Protein AF-A0A6M1ZE29-F1 (afdb_monomer_lite)

Radius of gyration: 24.63 Å; chains: 1; bounding box: 48×51×68 Å

pLDDT: mean 86.26, std 12.54, range [47.03, 98.38]

Structure (mmCIF, N/CA/C/O backbone):
data_AF-A0A6M1ZE29-F1
#
_entry.id   AF-A0A6M1ZE29-F1
#
loop_
_atom_site.group_PDB
_atom_site.id
_atom_site.type_symbol
_atom_site.label_atom_id
_atom_site.label_alt_id
_atom_site.label_comp_id
_atom_site.label_asym_id
_atom_site.label_entity_id
_atom_site.label_seq_id
_atom_site.pdbx_PDB_ins_code
_atom_site.Cartn_x
_atom_site.Cartn_y
_atom_site.Cartn_z
_atom_site.occupancy
_atom_site.B_iso_or_equiv
_atom_site.auth_seq_id
_atom_site.auth_comp_id
_atom_site.auth_asym_id
_atom_site.auth_atom_id
_atom_site.pdbx_PDB_model_num
ATOM 1 N N . MET A 1 1 ? 12.695 7.830 4.101 1.00 52.34 1 MET A N 1
ATOM 2 C CA . MET A 1 1 ? 12.737 6.994 2.876 1.00 52.34 1 MET A CA 1
ATOM 3 C C . MET A 1 1 ? 13.350 7.825 1.750 1.00 52.34 1 MET A C 1
ATOM 5 O O . MET A 1 1 ? 12.956 8.973 1.595 1.00 52.34 1 MET A O 1
ATOM 9 N N . LYS A 1 2 ? 14.365 7.332 1.028 1.00 63.59 2 LYS A N 1
ATOM 10 C CA . LYS A 1 2 ? 14.997 8.089 -0.071 1.00 63.59 2 LYS A CA 1
ATOM 11 C C . LYS A 1 2 ? 14.047 8.090 -1.270 1.00 63.59 2 LYS A C 1
ATOM 13 O O . LYS A 1 2 ? 13.621 7.017 -1.682 1.00 63.59 2 LYS A O 1
ATOM 18 N N . MET A 1 3 ? 13.709 9.264 -1.804 1.00 72.25 3 MET A N 1
ATOM 19 C CA . MET A 1 3 ? 12.834 9.339 -2.976 1.00 72.25 3 MET A CA 1
ATOM 20 C C . MET A 1 3 ? 13.472 8.611 -4.176 1.00 72.25 3 MET A C 1
ATOM 22 O O . MET A 1 3 ? 14.661 8.839 -4.440 1.00 72.25 3 MET A O 1
ATOM 26 N N . PRO A 1 4 ? 12.706 7.768 -4.897 1.00 76.00 4 PRO A N 1
ATOM 27 C CA . PRO A 1 4 ? 13.119 7.176 -6.169 1.00 76.00 4 PRO A CA 1
ATOM 28 C C . PRO A 1 4 ? 13.659 8.237 -7.128 1.00 76.00 4 PRO A C 1
ATOM 30 O O . PRO A 1 4 ? 13.095 9.335 -7.225 1.00 76.00 4 PRO A O 1
ATOM 33 N N . ARG A 1 5 ? 14.743 7.946 -7.857 1.00 82.31 5 ARG A N 1
ATOM 34 C CA . ARG A 1 5 ? 15.212 8.883 -8.889 1.00 82.31 5 ARG A CA 1
ATOM 35 C C . ARG A 1 5 ? 14.232 8.870 -10.053 1.00 82.31 5 ARG A C 1
ATOM 37 O O . ARG A 1 5 ? 13.753 7.817 -10.466 1.00 82.31 5 ARG A O 1
ATOM 44 N N . LYS A 1 6 ? 13.977 10.046 -10.629 1.00 83.31 6 LYS A N 1
ATOM 45 C CA . LYS A 1 6 ? 13.135 10.143 -11.823 1.00 83.31 6 LYS A CA 1
ATOM 46 C C . LYS A 1 6 ? 13.817 9.421 -13.002 1.00 83.31 6 LYS A C 1
ATOM 48 O O . LYS A 1 6 ? 15.015 9.642 -13.221 1.00 83.31 6 LYS A O 1
ATOM 53 N N . PRO A 1 7 ? 13.104 8.537 -13.721 1.00 85.19 7 PRO A N 1
ATOM 54 C CA . PRO A 1 7 ? 13.601 7.961 -14.964 1.00 85.19 7 PRO A CA 1
ATOM 55 C C . PRO A 1 7 ? 13.707 9.017 -16.072 1.00 85.19 7 PRO A C 1
ATOM 57 O O . PRO A 1 7 ? 13.033 10.048 -15.988 1.00 85.19 7 PRO A O 1
ATOM 60 N N . PRO A 1 8 ? 14.509 8.756 -17.122 1.00 83.50 8 PRO A N 1
ATOM 61 C CA . PRO A 1 8 ? 14.450 9.513 -18.366 1.00 83.50 8 PRO A CA 1
ATOM 62 C C . PRO A 1 8 ? 13.010 9.570 -18.883 1.00 83.50 8 PRO A C 1
ATOM 64 O O . PRO A 1 8 ? 12.283 8.570 -18.816 1.00 83.50 8 PRO A O 1
ATOM 67 N N . ASN A 1 9 ? 12.598 10.737 -19.382 1.00 78.06 9 ASN A N 1
ATOM 68 C CA . ASN A 1 9 ? 11.282 10.893 -19.984 1.00 78.06 9 ASN A CA 1
ATOM 69 C C . ASN A 1 9 ? 11.306 10.284 -21.385 1.00 78.06 9 ASN A C 1
ATOM 71 O O . ASN A 1 9 ? 11.675 10.934 -22.363 1.00 78.06 9 ASN A O 1
ATOM 75 N N . ILE A 1 10 ? 10.912 9.015 -21.451 1.00 71.81 10 ILE A N 1
ATOM 76 C CA . ILE A 1 10 ? 10.864 8.290 -22.712 1.00 71.81 10 ILE A CA 1
ATOM 77 C C . ILE A 1 10 ? 9.854 8.946 -23.645 1.00 71.81 10 ILE A C 1
ATOM 79 O O . ILE A 1 10 ? 10.189 9.086 -24.807 1.00 71.81 10 ILE A O 1
ATOM 83 N N . ASP A 1 11 ? 8.707 9.435 -23.163 1.00 66.00 11 ASP A N 1
ATOM 84 C CA . ASP A 1 11 ? 7.632 9.994 -24.000 1.00 66.00 11 ASP A CA 1
ATOM 85 C C . ASP A 1 11 ? 8.064 11.227 -24.801 1.00 66.00 11 ASP A C 1
ATOM 87 O O . ASP A 1 11 ? 7.708 11.367 -25.969 1.00 66.00 11 ASP A O 1
ATOM 91 N N . SER A 1 12 ? 8.916 12.076 -24.224 1.00 62.25 12 SER A N 1
ATOM 92 C CA . SER A 1 12 ? 9.494 13.225 -24.935 1.00 62.25 12 SER A CA 1
ATOM 93 C C . SER A 1 12 ? 10.702 12.883 -25.816 1.00 62.25 12 SER A C 1
ATOM 95 O O . SER A 1 12 ? 11.087 13.687 -26.662 1.00 62.25 12 SER A O 1
ATOM 97 N N . GLU A 1 13 ? 11.332 11.722 -25.614 1.00 62.34 13 GLU A N 1
ATOM 98 C CA . GLU A 1 13 ? 12.595 11.342 -26.269 1.00 62.34 13 GLU A CA 1
ATOM 99 C C . GLU A 1 13 ? 12.486 10.099 -27.159 1.00 62.34 13 GLU A C 1
ATOM 101 O O . GLU A 1 13 ? 13.481 9.675 -27.742 1.00 62.34 13 GLU A O 1
ATOM 106 N N . GLN A 1 14 ? 11.273 9.569 -27.324 1.00 60.81 14 GLN A N 1
ATOM 107 C CA . GLN A 1 14 ? 10.914 8.416 -28.151 1.00 60.81 14 GLN A CA 1
ATOM 108 C C . GLN A 1 14 ? 11.635 8.439 -29.508 1.00 60.81 14 GLN A C 1
ATOM 110 O O . GLN A 1 14 ? 12.367 7.512 -29.845 1.00 60.81 14 GLN A O 1
ATOM 115 N N . TYR A 1 15 ? 11.541 9.556 -30.231 1.00 56.50 15 TYR A N 1
ATOM 116 C CA . TYR A 1 15 ? 12.143 9.734 -31.555 1.00 56.50 15 TYR A CA 1
ATOM 117 C C . TYR A 1 15 ? 13.668 9.541 -31.603 1.00 56.50 15 TYR A C 1
ATOM 119 O O . TYR A 1 15 ? 14.182 9.124 -32.637 1.00 56.50 15 TYR A O 1
ATOM 127 N N . LYS A 1 16 ? 14.403 9.788 -30.507 1.00 62.72 16 LYS A N 1
ATOM 128 C CA . LYS A 1 16 ? 15.869 9.610 -30.467 1.00 62.72 16 LYS A CA 1
ATOM 129 C C . LYS A 1 16 ? 16.277 8.137 -30.532 1.00 62.72 16 LYS A C 1
ATOM 131 O O . LYS A 1 16 ? 17.367 7.831 -31.002 1.00 62.72 16 LYS A O 1
ATOM 136 N N . PHE A 1 17 ? 15.402 7.235 -30.090 1.00 62.38 17 PHE A N 1
ATOM 137 C CA . PHE A 1 17 ? 15.649 5.793 -30.060 1.00 62.38 17 PHE A CA 1
ATOM 138 C C . PHE A 1 17 ? 15.217 5.078 -31.352 1.00 62.38 17 PHE A C 1
ATOM 140 O O . PHE A 1 17 ? 15.529 3.902 -31.531 1.00 62.38 17 PHE A O 1
ATOM 147 N N . PHE A 1 18 ? 14.496 5.769 -32.245 1.00 63.97 18 PHE A N 1
ATOM 148 C CA . PHE A 1 18 ? 13.796 5.174 -33.393 1.00 63.97 18 PHE A CA 1
ATOM 149 C C . PHE A 1 18 ? 14.402 5.508 -34.762 1.00 63.97 18 PHE A C 1
ATOM 151 O O . PHE A 1 18 ? 13.827 5.149 -35.786 1.00 63.97 18 PHE A O 1
ATOM 158 N N . SER A 1 19 ? 15.565 6.160 -34.797 1.00 69.69 19 SER A N 1
ATOM 159 C CA . SER A 1 19 ? 16.214 6.578 -36.049 1.00 69.69 19 SER A CA 1
ATOM 160 C C . SER A 1 19 ? 16.940 5.449 -36.800 1.00 69.69 19 SER A C 1
ATOM 162 O O . SER A 1 19 ? 17.222 5.605 -37.984 1.00 69.69 19 SER A O 1
ATOM 164 N N . ASP A 1 20 ? 17.244 4.325 -36.140 1.00 84.00 20 ASP A N 1
ATOM 165 C CA . ASP A 1 20 ? 17.931 3.161 -36.724 1.00 84.00 20 ASP A CA 1
ATOM 166 C C . ASP A 1 20 ? 17.081 1.882 -36.530 1.00 84.00 20 ASP A C 1
ATOM 168 O O . ASP A 1 20 ? 16.841 1.478 -35.384 1.00 84.00 20 ASP A O 1
ATOM 172 N N . PRO A 1 21 ? 16.620 1.228 -37.618 1.00 86.06 21 PRO A N 1
ATOM 173 C CA . PRO A 1 21 ? 15.800 0.018 -37.547 1.00 86.06 21 PRO A CA 1
ATOM 174 C C . PRO A 1 21 ? 16.448 -1.161 -36.808 1.00 86.06 21 PRO A C 1
ATOM 176 O O . PRO A 1 21 ? 15.760 -1.858 -36.056 1.00 86.06 21 PRO A O 1
ATOM 179 N N . GLU A 1 22 ? 17.753 -1.388 -36.985 1.00 88.94 22 GLU A N 1
ATOM 180 C CA . GLU A 1 22 ? 18.453 -2.502 -36.327 1.00 88.94 22 GLU A CA 1
ATOM 181 C C . GLU A 1 22 ? 18.601 -2.228 -34.831 1.00 88.94 22 GLU A C 1
ATOM 183 O O . GLU A 1 22 ? 18.361 -3.100 -33.989 1.00 88.94 22 GLU A O 1
ATOM 188 N N . LYS A 1 23 ? 18.896 -0.974 -34.482 1.00 88.12 23 LYS A N 1
ATOM 189 C CA . LYS A 1 23 ? 18.945 -0.532 -33.089 1.00 88.12 23 LYS A CA 1
ATOM 190 C C . LYS A 1 23 ? 17.590 -0.667 -32.401 1.00 88.12 23 LYS A C 1
ATOM 192 O O . LYS A 1 23 ? 17.518 -1.185 -31.287 1.00 88.12 23 LYS A O 1
ATOM 197 N N . PHE A 1 24 ? 16.513 -0.250 -33.065 1.00 88.38 24 PHE A N 1
ATOM 198 C CA . PHE A 1 24 ? 15.157 -0.378 -32.537 1.00 88.38 24 PHE A CA 1
ATOM 199 C C . PHE A 1 24 ? 14.782 -1.839 -32.281 1.00 88.38 24 PHE A C 1
ATOM 201 O O . PHE A 1 24 ? 14.227 -2.169 -31.229 1.00 88.38 24 PHE A O 1
ATOM 208 N N . LYS A 1 25 ? 15.119 -2.728 -33.221 1.00 91.12 25 LYS A N 1
ATOM 209 C CA . LYS A 1 25 ? 14.901 -4.166 -33.067 1.00 91.12 25 LYS A CA 1
ATOM 210 C C . LYS A 1 25 ? 15.623 -4.704 -31.830 1.00 91.12 25 LYS A C 1
ATOM 212 O O . LYS A 1 25 ? 14.978 -5.364 -31.017 1.00 91.12 25 LYS A O 1
ATOM 217 N N . LEU A 1 26 ? 16.897 -4.350 -31.640 1.00 92.62 26 LEU A N 1
ATOM 218 C CA . LEU A 1 26 ? 17.678 -4.755 -30.466 1.00 92.62 26 LEU A CA 1
ATOM 219 C C . LEU A 1 26 ? 17.068 -4.235 -29.153 1.00 92.62 26 LEU A C 1
ATOM 221 O O . LEU A 1 26 ? 16.900 -5.003 -28.207 1.00 92.62 26 LEU A O 1
ATOM 225 N N . VAL A 1 27 ? 16.687 -2.953 -29.101 1.00 91.94 27 VAL A N 1
ATOM 226 C CA . VAL A 1 27 ? 16.020 -2.344 -27.934 1.00 91.94 27 VAL A CA 1
ATOM 227 C C . VAL A 1 27 ? 14.739 -3.100 -27.578 1.00 91.94 27 VAL A C 1
ATOM 229 O O . VAL A 1 27 ? 14.508 -3.429 -26.412 1.00 91.94 27 VAL A O 1
ATOM 232 N N . ARG A 1 28 ? 13.908 -3.404 -28.581 1.00 91.12 28 ARG A N 1
ATOM 233 C CA . ARG A 1 28 ? 12.647 -4.128 -28.385 1.00 91.12 28 ARG A CA 1
ATOM 234 C C . ARG A 1 28 ? 12.887 -5.551 -27.884 1.00 91.12 28 ARG A C 1
ATOM 236 O O . ARG A 1 28 ? 12.223 -5.977 -26.943 1.00 91.12 28 ARG A O 1
ATOM 243 N N . GLU A 1 29 ? 13.805 -6.284 -28.508 1.00 94.12 29 GLU A N 1
ATOM 244 C CA . GLU A 1 29 ? 14.107 -7.680 -28.171 1.00 94.12 29 GLU A CA 1
ATOM 245 C C . GLU A 1 29 ? 14.670 -7.818 -26.754 1.00 94.12 29 GLU A C 1
ATOM 247 O O . GLU A 1 29 ? 14.173 -8.635 -25.974 1.00 94.12 29 GLU A O 1
ATOM 252 N N . GLU A 1 30 ? 15.632 -6.974 -26.378 1.00 94.88 30 GLU A N 1
ATOM 253 C CA . GLU A 1 30 ? 16.187 -6.983 -25.023 1.00 94.88 30 GLU A CA 1
ATOM 254 C C . GLU A 1 30 ? 15.161 -6.517 -23.980 1.00 94.88 30 GLU A C 1
ATOM 256 O O . GLU A 1 30 ? 15.116 -7.072 -22.881 1.00 94.88 30 GLU A O 1
ATOM 261 N N . GLY A 1 31 ? 14.270 -5.577 -24.317 1.00 92.38 31 GLY A N 1
ATOM 262 C CA . GLY A 1 31 ? 13.135 -5.203 -23.465 1.00 92.38 31 GLY A CA 1
ATOM 263 C C . GLY A 1 31 ? 12.194 -6.379 -23.174 1.00 92.38 31 GLY A C 1
ATOM 264 O O . GLY A 1 31 ? 11.895 -6.652 -22.011 1.00 92.38 31 GLY A O 1
ATOM 265 N N . ILE A 1 32 ? 11.782 -7.122 -24.213 1.00 91.50 32 ILE A N 1
ATOM 266 C CA . ILE A 1 32 ? 10.934 -8.327 -24.083 1.00 91.50 32 ILE A CA 1
ATOM 267 C C . ILE A 1 32 ? 11.619 -9.368 -23.208 1.00 91.50 32 ILE A C 1
ATOM 269 O O . ILE A 1 32 ? 11.021 -9.894 -22.269 1.00 91.50 32 ILE A O 1
ATOM 273 N N . LYS A 1 33 ? 12.879 -9.675 -23.519 1.00 93.00 33 LYS A N 1
ATOM 274 C CA . LYS A 1 33 ? 13.672 -10.656 -22.779 1.00 93.00 33 LYS A CA 1
ATOM 275 C C . LYS A 1 33 ? 13.766 -10.287 -21.301 1.00 93.00 33 LYS A C 1
ATOM 277 O O . LYS A 1 33 ? 13.545 -11.139 -20.450 1.00 93.00 33 LYS A O 1
ATOM 282 N N . THR A 1 34 ? 14.015 -9.014 -21.006 1.00 92.00 34 THR A N 1
ATOM 283 C CA . THR A 1 34 ? 14.155 -8.511 -19.636 1.00 92.00 34 THR A CA 1
ATOM 284 C C . THR A 1 34 ? 12.877 -8.677 -18.815 1.00 92.00 34 THR A C 1
ATOM 286 O O . THR A 1 34 ? 12.964 -9.084 -17.657 1.00 92.00 34 THR A O 1
ATOM 289 N N . GLU A 1 35 ? 11.703 -8.384 -19.383 1.00 88.81 35 GLU A N 1
ATOM 290 C CA . GLU A 1 35 ? 10.422 -8.565 -18.678 1.00 88.81 35 GLU A CA 1
ATOM 291 C C . GLU A 1 35 ? 10.061 -10.055 -18.518 1.00 88.81 35 GLU A C 1
ATOM 293 O O . GLU A 1 35 ? 9.533 -10.446 -17.477 1.00 88.81 35 GLU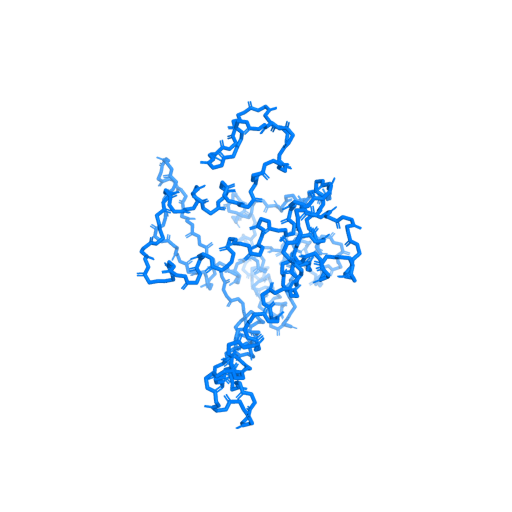 A O 1
ATOM 298 N N . ARG A 1 36 ? 10.429 -10.913 -19.484 1.00 87.56 36 ARG A N 1
ATOM 299 C CA . ARG A 1 36 ? 10.217 -12.376 -19.420 1.00 87.56 36 ARG A CA 1
ATOM 300 C C . ARG A 1 36 ? 11.037 -13.092 -18.353 1.00 87.56 36 ARG A C 1
ATOM 302 O O . ARG A 1 36 ? 10.700 -14.208 -17.979 1.00 87.56 36 ARG A O 1
ATOM 309 N N . GLU A 1 37 ? 12.095 -12.474 -17.839 1.00 89.06 37 GLU A N 1
ATOM 310 C CA . GLU A 1 37 ? 12.850 -13.027 -16.709 1.00 89.06 37 GLU A CA 1
ATOM 311 C C . GLU A 1 37 ? 12.054 -13.019 -15.391 1.00 89.06 37 GLU A C 1
ATOM 313 O O . GLU A 1 37 ? 12.551 -13.509 -14.375 1.00 89.06 37 GLU A O 1
ATOM 318 N N . GLY A 1 38 ? 10.845 -12.444 -15.375 1.00 80.56 38 GLY A N 1
ATOM 319 C CA . GLY A 1 38 ? 9.936 -12.496 -14.229 1.00 80.56 38 GLY A CA 1
ATOM 320 C C . GLY A 1 38 ? 10.383 -11.635 -13.049 1.00 80.56 38 GLY A C 1
ATOM 321 O O . GLY A 1 38 ? 9.890 -11.807 -11.940 1.00 80.56 38 GLY A O 1
ATOM 322 N N . LYS A 1 39 ? 11.324 -10.705 -13.255 1.00 85.25 39 LYS A N 1
ATOM 323 C CA . LYS A 1 39 ? 11.801 -9.769 -12.228 1.00 85.25 39 LYS A CA 1
ATOM 324 C C . LYS A 1 39 ? 11.366 -8.353 -12.572 1.00 85.25 39 LYS A C 1
ATOM 326 O O . LYS A 1 39 ? 11.818 -7.795 -13.571 1.00 85.25 39 LYS A O 1
ATOM 331 N N . TYR A 1 40 ? 10.564 -7.730 -11.709 1.00 87.69 40 TYR A N 1
ATOM 332 C CA . TYR A 1 40 ? 10.183 -6.331 -11.893 1.00 87.69 40 TYR A CA 1
ATOM 333 C C . TYR A 1 40 ? 11.373 -5.393 -11.648 1.00 87.69 40 TYR A C 1
ATOM 335 O O . TYR A 1 40 ? 11.749 -5.092 -10.513 1.00 87.69 40 TYR A O 1
ATOM 343 N N . ARG A 1 41 ? 11.983 -4.910 -12.733 1.00 90.00 41 ARG A N 1
ATOM 344 C CA . ARG A 1 41 ? 13.109 -3.969 -12.678 1.00 90.00 41 ARG A CA 1
ATOM 345 C C . ARG A 1 41 ? 12.609 -2.529 -12.763 1.00 90.00 41 ARG A C 1
ATOM 347 O O . ARG A 1 41 ? 12.260 -2.046 -13.842 1.00 90.00 41 ARG A O 1
ATOM 354 N N . HIS A 1 42 ? 12.552 -1.839 -11.626 1.00 90.81 42 HIS A N 1
ATOM 355 C CA . HIS A 1 42 ? 12.335 -0.388 -11.589 1.00 90.81 42 HIS A CA 1
ATOM 356 C C . HIS A 1 42 ? 13.583 0.366 -12.087 1.00 90.81 42 HIS A C 1
ATOM 358 O O . HIS A 1 42 ? 14.689 -0.175 -12.043 1.00 90.81 42 HIS A O 1
ATOM 364 N N . TRP A 1 43 ? 13.435 1.626 -12.512 1.00 92.38 43 TRP A N 1
ATOM 365 C CA . TRP A 1 43 ? 14.555 2.460 -12.970 1.00 92.38 43 TRP A CA 1
ATOM 366 C C . TRP A 1 43 ? 15.692 2.552 -11.950 1.00 92.38 43 TRP A C 1
ATOM 368 O O . TRP A 1 43 ? 16.856 2.477 -12.331 1.00 92.38 43 TRP A O 1
ATOM 378 N N . ASP A 1 44 ? 15.366 2.645 -10.657 1.00 90.44 44 ASP A N 1
ATOM 379 C CA . ASP A 1 44 ? 16.370 2.680 -9.586 1.00 90.44 44 ASP A CA 1
ATOM 380 C C . ASP A 1 44 ? 17.246 1.426 -9.538 1.00 90.44 44 ASP A C 1
ATOM 382 O O . ASP A 1 44 ? 18.368 1.498 -9.055 1.00 90.44 44 ASP A O 1
ATOM 386 N N . ILE A 1 45 ? 16.765 0.295 -10.056 1.00 91.56 45 ILE A N 1
ATOM 387 C CA . ILE A 1 45 ? 17.557 -0.929 -10.195 1.00 91.56 45 ILE A CA 1
ATOM 388 C C . ILE A 1 45 ? 18.343 -0.870 -11.503 1.00 91.56 45 ILE A C 1
ATOM 390 O O . ILE A 1 45 ? 19.564 -1.001 -11.495 1.00 91.56 45 ILE A O 1
ATOM 394 N N . VAL A 1 46 ? 17.649 -0.634 -12.622 1.00 92.94 46 VAL A N 1
ATOM 395 C CA . VAL A 1 46 ? 18.230 -0.675 -13.975 1.00 92.94 46 VAL A CA 1
ATOM 396 C C . VAL A 1 46 ? 19.436 0.252 -14.089 1.00 92.94 46 VAL A C 1
ATOM 398 O O . VAL A 1 46 ? 20.482 -0.185 -14.547 1.00 92.94 46 VAL A O 1
ATOM 401 N N . ARG A 1 47 ? 19.351 1.482 -13.566 1.00 92.56 47 ARG A N 1
ATOM 402 C CA . ARG A 1 47 ? 20.427 2.491 -13.613 1.00 92.56 47 ARG A CA 1
ATOM 403 C C . ARG A 1 47 ? 21.771 2.065 -12.998 1.00 92.56 47 ARG A C 1
ATOM 405 O O . ARG A 1 47 ? 22.753 2.787 -13.152 1.00 92.56 47 ARG A O 1
ATOM 412 N N . HIS A 1 48 ? 21.795 0.973 -12.236 1.00 92.88 48 HIS A N 1
ATOM 413 C CA . HIS A 1 48 ? 22.984 0.431 -11.574 1.00 92.88 48 HIS A CA 1
ATOM 414 C C . HIS A 1 48 ? 23.463 -0.896 -12.179 1.00 92.88 48 HIS A C 1
ATOM 416 O O . HIS A 1 48 ? 24.454 -1.452 -11.712 1.00 92.88 48 HIS A O 1
ATOM 422 N N . LEU A 1 49 ? 22.777 -1.410 -13.198 1.00 93.56 49 LEU A N 1
ATOM 423 C CA . LEU A 1 49 ? 23.137 -2.642 -13.891 1.00 93.56 49 LEU A CA 1
ATOM 424 C C . LEU A 1 49 ? 23.968 -2.348 -15.143 1.00 93.56 49 LEU A C 1
ATOM 426 O O . LEU A 1 49 ? 23.974 -1.237 -15.667 1.00 93.56 49 LEU A O 1
ATOM 430 N N . SER A 1 50 ? 24.659 -3.366 -15.649 1.00 95.06 50 SER A N 1
ATOM 431 C CA . SER A 1 50 ? 25.284 -3.294 -16.969 1.00 95.06 50 SER A CA 1
ATOM 432 C C . SER A 1 50 ? 24.221 -3.531 -18.048 1.00 95.06 50 SER A C 1
ATOM 434 O O . SER A 1 50 ? 23.534 -4.554 -17.980 1.00 95.06 50 SER A O 1
ATOM 436 N N . PRO A 1 51 ? 24.059 -2.623 -19.028 1.00 94.19 51 PRO A N 1
ATOM 437 C CA . PRO A 1 51 ? 23.114 -2.835 -20.115 1.00 94.19 51 PRO A CA 1
ATOM 438 C C . PRO A 1 51 ? 23.562 -3.993 -21.023 1.00 94.19 51 PRO A C 1
ATOM 440 O O . PRO A 1 51 ? 24.760 -4.296 -21.098 1.00 94.19 51 PRO A O 1
ATOM 443 N N . PRO A 1 52 ? 22.624 -4.629 -21.747 1.00 94.62 52 PRO A N 1
ATOM 444 C CA . PRO A 1 52 ? 22.950 -5.577 -22.804 1.00 94.62 52 PRO A CA 1
ATOM 445 C C . PRO A 1 52 ? 23.925 -4.984 -23.828 1.00 94.62 52 PRO A C 1
ATOM 447 O O . PRO A 1 52 ? 23.925 -3.780 -24.099 1.00 94.62 52 PRO A O 1
ATOM 450 N N . LYS A 1 53 ? 24.768 -5.840 -24.417 1.00 94.38 53 LYS A N 1
ATOM 451 C CA . LYS A 1 53 ? 25.786 -5.411 -25.383 1.00 94.38 53 LYS A CA 1
ATOM 452 C C . LYS A 1 53 ? 25.137 -4.640 -26.535 1.00 94.38 53 LYS A C 1
ATOM 454 O O . LYS A 1 53 ? 24.207 -5.128 -27.166 1.00 94.38 53 LYS A O 1
ATOM 459 N N . GLY A 1 54 ? 25.689 -3.467 -26.836 1.00 90.38 54 GLY A N 1
ATOM 460 C CA . GLY A 1 54 ? 25.201 -2.617 -27.918 1.00 90.38 54 GLY A CA 1
ATOM 461 C C . GLY A 1 54 ? 24.062 -1.681 -27.519 1.00 90.38 54 GLY A C 1
ATOM 462 O O . GLY A 1 54 ? 23.601 -0.949 -28.388 1.00 90.38 54 GLY A O 1
ATOM 463 N N . LEU A 1 55 ? 23.645 -1.651 -26.246 1.00 92.50 55 LEU A N 1
ATOM 464 C CA . LEU A 1 55 ? 22.673 -0.695 -25.710 1.00 92.50 55 LEU A CA 1
ATOM 465 C C . LEU A 1 55 ? 23.291 0.189 -24.618 1.00 92.50 55 LEU A C 1
ATOM 467 O O . LEU A 1 55 ? 24.134 -0.257 -23.838 1.00 92.50 55 LEU A O 1
ATOM 471 N N . THR A 1 56 ? 22.839 1.436 -24.534 1.00 92.06 56 THR A N 1
ATOM 472 C CA . THR A 1 56 ? 22.990 2.260 -23.332 1.00 92.06 56 THR A CA 1
ATOM 473 C C . THR A 1 56 ? 21.958 1.857 -22.280 1.00 92.06 56 THR A C 1
ATOM 475 O O . THR A 1 56 ? 21.014 1.104 -22.541 1.00 92.06 56 THR A O 1
ATOM 478 N N . ILE A 1 57 ? 22.123 2.364 -21.059 1.00 92.94 57 ILE A N 1
ATOM 479 C CA . ILE A 1 57 ? 21.178 2.089 -19.977 1.00 92.94 57 ILE A CA 1
ATOM 480 C C . ILE A 1 57 ? 19.804 2.724 -20.243 1.00 92.94 57 ILE A C 1
ATOM 482 O O . ILE A 1 57 ? 18.774 2.135 -19.916 1.00 92.94 57 ILE A O 1
ATOM 486 N N . GLU A 1 58 ? 19.778 3.894 -20.881 1.00 90.94 58 GLU A N 1
ATOM 487 C CA . GLU A 1 58 ? 18.560 4.598 -21.280 1.00 90.94 58 GLU A CA 1
ATOM 488 C C . GLU A 1 58 ? 17.830 3.863 -22.406 1.00 90.94 58 GLU A C 1
ATOM 490 O O . GLU A 1 58 ? 16.613 3.717 -22.345 1.00 90.94 58 GLU A O 1
ATOM 495 N N . GLU A 1 59 ? 18.563 3.348 -23.396 1.00 91.06 59 GLU A N 1
ATOM 496 C CA . GLU A 1 59 ? 18.005 2.546 -24.492 1.00 91.06 59 GLU A CA 1
ATOM 497 C C . GLU A 1 59 ? 17.406 1.236 -23.977 1.00 91.06 59 GLU A C 1
ATOM 499 O O . GLU A 1 59 ? 16.296 0.857 -24.354 1.00 91.06 59 GLU A O 1
ATOM 504 N N . TRP A 1 60 ? 18.099 0.561 -23.059 1.00 93.31 60 TRP A N 1
ATOM 505 C CA . TRP A 1 60 ? 17.563 -0.636 -22.418 1.00 93.31 60 TRP A CA 1
ATOM 506 C C . TRP A 1 60 ? 16.304 -0.326 -21.594 1.00 93.31 60 TRP A C 1
ATOM 508 O O . TRP A 1 60 ? 15.298 -1.034 -21.699 1.00 93.31 60 TRP A O 1
ATOM 518 N N . TRP A 1 61 ? 16.312 0.771 -20.829 1.00 93.62 61 TRP A N 1
ATOM 519 C CA . TRP A 1 61 ? 15.138 1.245 -20.094 1.00 93.62 61 TRP A CA 1
ATOM 520 C C . TRP A 1 61 ? 13.963 1.592 -21.017 1.00 93.62 61 TRP A C 1
ATOM 522 O O . TRP A 1 61 ? 12.822 1.248 -20.697 1.00 93.62 61 TRP A O 1
ATOM 532 N N . ALA A 1 62 ? 14.224 2.204 -22.175 1.00 91.12 62 ALA A N 1
ATOM 533 C CA . ALA A 1 62 ? 13.210 2.482 -23.189 1.00 91.12 62 ALA A CA 1
ATOM 534 C C . ALA A 1 62 ? 12.548 1.190 -23.689 1.00 91.12 62 ALA A C 1
ATOM 536 O O . ALA A 1 62 ? 11.319 1.117 -23.735 1.00 91.12 62 ALA A O 1
ATOM 537 N N . GLY A 1 63 ? 13.335 0.144 -23.962 1.00 91.62 63 GLY A N 1
ATOM 538 C CA . GLY A 1 63 ? 12.822 -1.179 -24.334 1.00 91.62 63 GLY A CA 1
ATOM 539 C C . GLY A 1 63 ? 11.912 -1.794 -23.265 1.00 91.62 63 GLY A C 1
ATOM 540 O O . GLY A 1 63 ? 10.806 -2.239 -23.575 1.00 91.62 63 GLY A O 1
ATOM 541 N N . ILE A 1 64 ? 12.331 -1.761 -21.993 1.00 91.81 64 ILE A N 1
ATOM 542 C CA . ILE A 1 64 ? 11.529 -2.242 -20.849 1.00 91.81 64 ILE A CA 1
ATOM 543 C C . ILE A 1 64 ? 10.202 -1.478 -20.756 1.00 91.81 64 ILE A C 1
ATOM 545 O O . ILE A 1 64 ? 9.124 -2.065 -20.645 1.00 91.81 64 ILE A O 1
ATOM 549 N N . LYS A 1 65 ? 10.262 -0.146 -20.795 1.00 89.56 65 LYS A N 1
ATOM 550 C CA . LYS A 1 65 ? 9.080 0.710 -20.659 1.00 89.56 65 LYS A CA 1
ATOM 551 C C . LYS A 1 65 ? 8.119 0.571 -21.828 1.00 89.56 65 LYS A C 1
ATOM 553 O O . LYS A 1 65 ? 6.918 0.571 -21.584 1.00 89.56 65 LYS A O 1
ATOM 558 N N . MET A 1 66 ? 8.622 0.387 -23.046 1.00 88.25 66 MET A N 1
ATOM 559 C CA . MET A 1 66 ? 7.795 0.097 -24.216 1.00 88.25 66 MET A CA 1
ATOM 560 C C . MET A 1 66 ? 6.970 -1.173 -24.012 1.00 88.25 66 MET A C 1
ATOM 562 O O . MET A 1 66 ? 5.761 -1.148 -24.218 1.00 88.25 66 MET A O 1
ATOM 566 N N . GLN A 1 67 ? 7.590 -2.258 -23.538 1.00 88.25 67 GLN A N 1
ATOM 567 C CA . GLN A 1 67 ? 6.859 -3.496 -23.245 1.00 88.25 67 GLN A CA 1
ATOM 568 C C . GLN A 1 67 ? 5.776 -3.292 -22.185 1.00 88.25 67 GLN A C 1
ATOM 570 O O . GLN A 1 67 ? 4.658 -3.779 -22.334 1.00 88.25 67 GLN A O 1
ATOM 575 N N . ARG A 1 68 ? 6.068 -2.508 -21.143 1.00 88.06 68 ARG A N 1
ATOM 576 C CA . ARG A 1 68 ? 5.081 -2.198 -20.098 1.00 88.06 68 ARG A CA 1
ATOM 577 C C . ARG A 1 68 ? 3.932 -1.314 -20.582 1.00 88.06 68 ARG A C 1
ATOM 579 O O . ARG A 1 68 ? 2.831 -1.437 -20.058 1.00 88.06 68 ARG A O 1
ATOM 586 N N . LEU A 1 69 ? 4.188 -0.419 -21.536 1.00 85.94 69 LEU A N 1
ATOM 587 C CA . LEU A 1 69 ? 3.162 0.436 -22.135 1.00 85.94 69 LEU A CA 1
ATOM 588 C C . LEU A 1 69 ? 2.228 -0.360 -23.051 1.00 85.94 69 LEU A C 1
ATOM 590 O O . LEU A 1 69 ? 1.028 -0.131 -23.014 1.00 85.94 69 LEU A O 1
ATOM 594 N N . LEU A 1 70 ? 2.741 -1.334 -23.808 1.00 83.75 70 LEU A N 1
ATOM 595 C CA . LEU A 1 70 ? 1.909 -2.182 -24.675 1.00 83.75 70 LEU A CA 1
ATOM 596 C C . LEU A 1 70 ? 0.872 -3.014 -23.899 1.00 83.75 70 LEU A C 1
ATOM 598 O O . LEU A 1 70 ? -0.166 -3.358 -24.455 1.00 83.75 70 LEU A O 1
ATOM 602 N N . GLY A 1 71 ? 1.150 -3.342 -22.633 1.00 80.31 71 GLY A N 1
ATOM 603 C CA . GLY A 1 71 ? 0.255 -4.105 -21.754 1.00 80.31 71 GLY A CA 1
ATOM 604 C C . GLY A 1 71 ? -0.582 -3.257 -20.794 1.00 80.31 71 GLY A C 1
ATOM 605 O O . GLY A 1 71 ? -1.245 -3.814 -19.915 1.00 80.31 71 GLY A O 1
ATOM 606 N N . CYS A 1 72 ? -0.532 -1.925 -20.901 1.00 87.88 72 CYS A N 1
ATOM 607 C CA . CYS A 1 72 ? -1.225 -1.081 -19.942 1.00 87.88 72 CYS A CA 1
ATOM 608 C C . CYS A 1 72 ? -2.749 -1.143 -20.121 1.00 87.88 72 CYS A C 1
ATOM 610 O O . CYS A 1 72 ? -3.289 -1.323 -21.211 1.00 87.88 72 CYS A O 1
ATOM 612 N N . LYS A 1 73 ? -3.449 -1.006 -19.000 1.00 88.19 73 LYS A N 1
ATOM 613 C CA . LYS A 1 73 ? -4.896 -0.893 -18.913 1.00 88.19 73 LYS A CA 1
ATOM 614 C C . LYS A 1 73 ? -5.219 0.513 -18.451 1.00 88.19 73 LYS A C 1
ATOM 616 O O . LYS A 1 73 ? -4.699 0.973 -17.431 1.00 88.19 73 LYS A O 1
ATOM 621 N N . GLU A 1 74 ? -6.071 1.183 -19.210 1.00 86.38 74 GLU A N 1
ATOM 622 C CA . GLU A 1 74 ? -6.571 2.499 -18.845 1.00 86.38 74 GLU A CA 1
ATOM 623 C C . GLU A 1 74 ? -7.501 2.395 -17.638 1.00 86.38 74 GLU A C 1
ATOM 625 O O . GLU A 1 74 ? -8.308 1.471 -17.506 1.00 86.38 74 GLU A O 1
ATOM 630 N N . VAL A 1 75 ? -7.388 3.374 -16.751 1.00 87.44 75 VAL A N 1
ATOM 631 C CA . VAL A 1 75 ? -8.339 3.608 -15.673 1.00 87.44 75 VAL A CA 1
ATOM 632 C C . VAL A 1 75 ? -9.226 4.767 -16.123 1.00 87.44 75 VAL A C 1
ATOM 634 O O . VAL A 1 75 ? -8.689 5.772 -16.593 1.00 87.44 75 VAL A O 1
ATOM 637 N N . PRO A 1 76 ? -10.562 4.700 -15.966 1.00 83.94 76 PRO A N 1
ATOM 638 C CA . PRO A 1 76 ? -11.480 5.769 -16.370 1.00 83.94 76 PRO A CA 1
ATOM 639 C C . PRO A 1 76 ? -11.428 6.988 -15.424 1.00 83.94 76 PRO A C 1
ATOM 641 O O . PRO A 1 76 ? -12.451 7.565 -15.063 1.00 83.94 76 PRO A O 1
ATOM 644 N N . LEU A 1 77 ? -10.227 7.383 -15.004 1.00 82.94 77 LEU A N 1
ATOM 645 C CA . LEU A 1 77 ? -9.935 8.586 -14.242 1.00 82.94 77 LEU A CA 1
ATOM 646 C C . LEU A 1 77 ? -9.299 9.610 -15.178 1.00 82.94 77 LEU A C 1
ATOM 648 O O . LEU A 1 77 ? -8.539 9.265 -16.081 1.00 82.94 77 LEU A O 1
ATOM 652 N N . ARG A 1 78 ? -9.616 10.884 -14.962 1.00 78.56 78 ARG A N 1
ATOM 653 C CA . ARG A 1 78 ? -9.045 11.997 -15.722 1.00 78.56 78 ARG A CA 1
ATOM 654 C C . ARG A 1 78 ? -8.455 12.999 -14.757 1.00 78.56 78 ARG A C 1
ATOM 656 O O . ARG A 1 78 ? -9.065 13.289 -13.727 1.00 78.56 78 ARG A O 1
ATOM 663 N N . ASP A 1 79 ? -7.305 13.550 -15.116 1.00 78.94 79 ASP A N 1
ATOM 664 C CA . ASP A 1 79 ? -6.782 14.701 -14.396 1.00 78.94 79 ASP A CA 1
ATOM 665 C C . ASP A 1 79 ? -7.699 15.927 -14.595 1.00 78.94 79 ASP A C 1
ATOM 667 O O . ASP A 1 79 ? -8.474 15.999 -15.557 1.00 78.94 79 ASP A O 1
ATOM 671 N N . LYS A 1 80 ? -7.618 16.910 -13.691 1.00 75.81 80 LYS A N 1
ATOM 672 C CA . LYS A 1 80 ? -8.397 18.159 -13.730 1.00 75.81 80 LYS A CA 1
ATOM 673 C C . LYS A 1 80 ? -8.248 18.896 -15.065 1.00 75.81 80 LYS A C 1
ATOM 675 O O . LYS A 1 80 ? -9.215 19.496 -15.528 1.00 75.81 80 LYS A O 1
ATOM 680 N N . GLY A 1 81 ? -7.076 18.813 -15.701 1.00 72.62 81 GLY A N 1
ATOM 681 C CA . GLY A 1 81 ? -6.811 19.381 -17.028 1.00 72.62 81 GLY A CA 1
ATOM 682 C C . GLY A 1 81 ? -7.219 18.495 -18.212 1.00 72.62 81 GLY A C 1
ATOM 683 O O . GLY A 1 81 ? -7.062 18.914 -19.354 1.00 72.62 81 GLY A O 1
ATOM 684 N N . ARG A 1 82 ? -7.727 17.276 -17.968 1.00 61.03 82 ARG A N 1
ATOM 685 C CA . ARG A 1 82 ? -8.025 16.231 -18.972 1.00 61.03 82 ARG A CA 1
ATOM 686 C C . ARG A 1 82 ? -6.846 15.857 -19.891 1.00 61.03 82 ARG A C 1
ATOM 688 O O . ARG A 1 82 ? -7.091 15.285 -20.949 1.00 61.03 82 ARG A O 1
ATOM 695 N N . ALA A 1 83 ? -5.610 16.178 -19.507 1.00 63.69 83 ALA A N 1
ATOM 696 C CA . ALA A 1 83 ? -4.435 16.000 -20.358 1.00 63.69 83 ALA A CA 1
ATOM 697 C C . ALA A 1 83 ? -3.873 14.572 -20.302 1.00 63.69 83 ALA A C 1
ATOM 699 O O . ALA A 1 83 ? -3.564 14.002 -21.344 1.00 63.69 83 ALA A O 1
ATOM 700 N N . ASP A 1 84 ? -3.821 13.980 -19.106 1.00 66.50 84 ASP A N 1
ATOM 701 C CA . ASP A 1 84 ? -3.150 12.699 -18.893 1.00 66.50 84 ASP A CA 1
ATOM 702 C C . ASP A 1 84 ? -4.142 11.568 -18.599 1.00 66.50 84 ASP A C 1
ATOM 704 O O . ASP A 1 84 ? -5.097 11.717 -17.825 1.00 66.50 84 ASP A O 1
ATOM 708 N N . LEU A 1 85 ? -3.893 10.417 -19.226 1.00 70.44 85 LEU A N 1
ATOM 709 C CA . LEU A 1 85 ? -4.576 9.163 -18.936 1.00 70.44 85 LEU A CA 1
ATOM 710 C C . LEU A 1 85 ? -3.912 8.491 -17.734 1.00 70.44 85 LEU A C 1
ATOM 712 O O . LEU A 1 85 ? -2.689 8.365 -17.672 1.00 70.44 85 LEU A O 1
ATOM 716 N N . PHE A 1 86 ? -4.725 8.001 -16.800 1.00 83.75 86 PHE A N 1
ATOM 717 C CA . PHE A 1 86 ? -4.245 7.098 -15.762 1.00 83.75 86 PHE A CA 1
ATOM 718 C C . PHE A 1 86 ? -4.256 5.677 -16.303 1.00 83.75 86 PHE A C 1
ATOM 720 O O . PHE A 1 86 ? -5.260 5.210 -16.836 1.00 83.75 86 PHE A O 1
ATOM 727 N N . PHE A 1 87 ? -3.148 4.971 -16.141 1.00 86.25 87 PHE A N 1
ATOM 728 C CA . PHE A 1 87 ? -3.025 3.58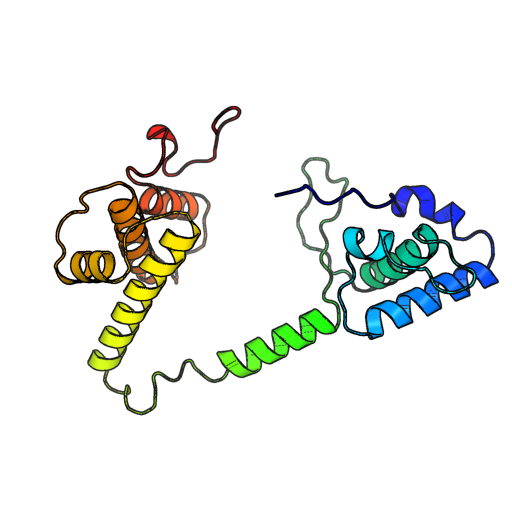4 -16.557 1.00 86.25 87 PHE A CA 1
ATOM 729 C C . PHE A 1 87 ? -2.249 2.787 -15.519 1.00 86.25 87 PHE A C 1
ATOM 731 O O . PHE A 1 87 ? -1.446 3.320 -14.752 1.00 86.25 87 PHE A O 1
ATOM 738 N N . TYR A 1 88 ? -2.473 1.484 -15.521 1.00 89.81 88 TYR A N 1
ATOM 739 C CA . TYR A 1 88 ? -1.675 0.520 -14.778 1.00 89.81 88 TYR A CA 1
ATOM 740 C C . TYR A 1 88 ? -1.250 -0.603 -15.717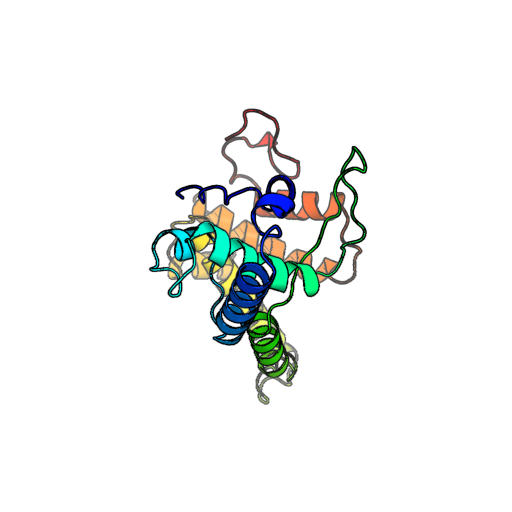 1.00 89.81 88 TYR A C 1
ATOM 742 O O . TYR A 1 88 ? -1.812 -0.765 -16.792 1.00 89.81 88 TYR A O 1
ATOM 750 N N . ASN A 1 89 ? -0.250 -1.385 -15.333 1.00 87.94 89 ASN A N 1
ATOM 751 C CA . ASN A 1 89 ? 0.138 -2.585 -16.067 1.00 87.94 89 ASN A CA 1
ATOM 752 C C . ASN A 1 89 ? 0.115 -3.780 -15.108 1.00 87.94 89 ASN A C 1
ATOM 754 O O . ASN A 1 89 ? 0.381 -3.616 -13.916 1.00 87.94 89 ASN A O 1
ATOM 758 N N . LEU A 1 90 ? -0.168 -4.970 -15.633 1.00 86.69 90 LEU A N 1
ATOM 759 C CA . LEU A 1 90 ? -0.062 -6.240 -14.919 1.00 86.69 90 LEU A CA 1
ATOM 760 C C . LEU A 1 90 ? 0.998 -7.107 -15.608 1.00 86.69 90 LEU A C 1
ATOM 762 O O . LEU A 1 90 ? 0.649 -7.937 -16.444 1.00 86.69 90 LEU A O 1
ATOM 766 N N . PRO A 1 91 ? 2.291 -6.920 -15.286 1.00 83.69 91 PRO A N 1
ATOM 767 C CA . PRO A 1 91 ? 3.334 -7.828 -15.751 1.00 83.69 91 PRO A CA 1
ATOM 768 C C . PRO A 1 91 ? 3.039 -9.275 -15.333 1.00 83.69 91 PRO A C 1
ATOM 770 O O . PRO A 1 91 ? 2.416 -9.497 -14.291 1.00 83.69 91 PRO A O 1
ATOM 773 N N . ASP A 1 92 ? 3.565 -10.251 -16.075 1.00 82.94 92 ASP A N 1
ATOM 774 C CA . ASP A 1 92 ? 3.340 -11.684 -15.822 1.00 82.94 92 ASP A CA 1
ATOM 775 C C . ASP A 1 92 ? 3.636 -12.091 -14.369 1.00 82.94 92 ASP A C 1
ATOM 777 O O . ASP A 1 92 ? 2.841 -12.789 -13.751 1.00 82.94 92 ASP A O 1
ATOM 781 N N . MET A 1 93 ? 4.711 -11.560 -13.773 1.00 84.81 93 MET A N 1
ATOM 782 C CA . MET A 1 93 ? 5.048 -11.753 -12.351 1.00 84.81 93 MET A CA 1
ATOM 783 C C . MET A 1 93 ? 3.928 -11.308 -11.394 1.00 84.81 93 MET A C 1
ATOM 785 O O . MET A 1 93 ? 3.724 -11.909 -10.339 1.00 84.81 93 MET A O 1
ATOM 789 N N . VAL A 1 94 ? 3.247 -10.200 -11.695 1.00 88.19 94 VAL A N 1
ATOM 790 C CA . VAL A 1 94 ? 2.144 -9.703 -10.860 1.00 88.19 94 VAL A CA 1
ATOM 791 C C . VAL A 1 94 ? 0.925 -10.596 -11.053 1.00 88.19 94 VAL A C 1
ATOM 793 O O . VAL A 1 94 ? 0.291 -10.956 -10.069 1.00 88.19 94 VAL A O 1
ATOM 796 N N . MET A 1 95 ? 0.633 -11.013 -12.288 1.00 88.75 95 MET A N 1
ATOM 797 C CA . MET A 1 95 ? -0.454 -11.960 -12.562 1.00 88.75 95 MET A CA 1
ATOM 798 C C . MET A 1 95 ? -0.225 -13.317 -11.888 1.00 88.75 95 MET A C 1
ATOM 800 O O . MET A 1 95 ? -1.159 -13.872 -11.321 1.00 88.75 95 MET A O 1
ATOM 804 N N . GLU A 1 96 ? 1.007 -13.827 -11.880 1.00 89.50 96 GLU A N 1
ATOM 805 C CA . GLU A 1 96 ? 1.371 -15.056 -11.169 1.00 89.50 96 GLU A CA 1
ATOM 806 C C . GLU A 1 96 ? 1.132 -14.925 -9.658 1.00 89.50 96 GLU A C 1
ATOM 808 O O . GLU A 1 96 ? 0.546 -15.813 -9.041 1.00 89.50 96 GLU A O 1
ATOM 813 N N . GLN A 1 97 ? 1.548 -13.808 -9.053 1.00 89.69 97 GLN A N 1
ATOM 814 C CA . GLN A 1 97 ? 1.316 -13.547 -7.629 1.00 89.69 97 GLN A CA 1
ATOM 815 C C . GLN A 1 97 ? -0.171 -13.407 -7.304 1.00 89.69 97 GLN A C 1
ATOM 817 O O . GLN A 1 97 ? -0.621 -13.977 -6.315 1.00 89.69 97 GLN A O 1
ATOM 822 N N . LEU A 1 98 ? -0.939 -12.709 -8.145 1.00 90.75 98 LEU A N 1
ATOM 823 C CA . LEU A 1 98 ? -2.394 -12.631 -8.006 1.00 90.75 98 LEU A CA 1
ATOM 824 C C . LEU A 1 98 ? -3.022 -14.022 -8.089 1.00 90.75 98 LEU A C 1
ATOM 826 O O . LEU A 1 98 ? -3.821 -14.370 -7.233 1.00 90.75 98 LEU A O 1
ATOM 830 N N . HIS A 1 99 ? -2.590 -14.854 -9.038 1.00 90.69 99 HIS A N 1
ATOM 831 C CA . HIS A 1 99 ? -3.085 -16.220 -9.155 1.00 90.69 99 HIS A CA 1
ATOM 832 C C . HIS A 1 99 ? -2.787 -17.064 -7.909 1.00 90.69 99 HIS A C 1
ATOM 834 O O . HIS A 1 99 ? -3.651 -17.815 -7.462 1.00 90.69 99 HIS A O 1
ATOM 840 N N . ARG A 1 100 ? -1.592 -16.931 -7.319 1.00 89.81 100 ARG A N 1
ATOM 841 C CA . ARG A 1 100 ? -1.258 -17.598 -6.048 1.00 89.81 100 ARG A CA 1
ATOM 842 C C . ARG A 1 100 ? -2.150 -17.117 -4.909 1.00 89.81 100 ARG A C 1
ATOM 844 O O . ARG A 1 100 ? -2.693 -17.946 -4.189 1.00 89.81 100 ARG A O 1
ATOM 851 N N . ILE A 1 101 ? -2.353 -15.804 -4.793 1.00 89.50 101 ILE A N 1
ATOM 852 C CA . ILE A 1 101 ? -3.275 -15.226 -3.808 1.00 89.50 101 ILE A CA 1
ATOM 853 C C . ILE A 1 101 ? -4.686 -15.782 -4.019 1.00 89.50 101 ILE A C 1
ATOM 855 O O . ILE A 1 101 ? -5.306 -16.213 -3.057 1.00 89.50 101 ILE A O 1
ATOM 859 N N . ASP A 1 102 ? -5.177 -15.850 -5.255 1.00 86.62 102 ASP A N 1
ATOM 860 C CA . ASP A 1 102 ? -6.503 -16.390 -5.563 1.00 86.62 102 ASP A CA 1
ATOM 861 C C . ASP A 1 102 ? -6.616 -17.884 -5.222 1.00 86.62 102 ASP A C 1
ATOM 863 O O . ASP A 1 102 ? -7.651 -18.326 -4.729 1.00 86.62 102 ASP A O 1
ATOM 867 N N . GLN A 1 103 ? -5.564 -18.678 -5.443 1.00 85.38 103 GLN A N 1
ATOM 868 C CA . GLN A 1 103 ? -5.545 -20.092 -5.051 1.00 85.38 103 GLN A CA 1
ATOM 869 C C . GLN A 1 103 ? -5.551 -20.270 -3.528 1.00 85.38 103 GLN A C 1
ATOM 871 O O . GLN A 1 103 ? -6.265 -21.132 -3.013 1.00 85.38 103 GLN A O 1
ATOM 876 N N . GLU A 1 104 ? -4.779 -19.456 -2.808 1.00 80.81 104 GLU A N 1
ATOM 877 C CA . GLU A 1 104 ? -4.629 -19.541 -1.351 1.00 80.81 104 GLU A CA 1
ATOM 878 C C . GLU A 1 104 ? -5.799 -18.899 -0.587 1.00 80.81 104 GLU A C 1
ATOM 880 O O . GLU A 1 104 ? -6.148 -19.362 0.497 1.00 80.81 104 GLU A O 1
ATOM 885 N N . ALA A 1 105 ? -6.429 -17.862 -1.146 1.00 73.75 105 ALA A N 1
ATOM 886 C CA . ALA A 1 105 ? -7.535 -17.122 -0.533 1.00 73.75 105 ALA A CA 1
ATOM 887 C C . ALA A 1 105 ? -8.923 -17.522 -1.070 1.00 73.75 105 ALA A C 1
ATOM 889 O O . ALA A 1 105 ? -9.930 -17.311 -0.390 1.00 73.75 105 ALA A O 1
ATOM 890 N N . GLY A 1 106 ? -8.998 -18.064 -2.292 1.00 57.81 106 GLY A N 1
ATOM 891 C CA . GLY A 1 106 ? -10.242 -18.451 -2.970 1.00 57.81 106 GLY A CA 1
ATOM 892 C C . GLY A 1 106 ? -10.760 -19.831 -2.569 1.00 57.81 106 GLY A C 1
ATOM 893 O O . GLY A 1 106 ? -11.971 -20.071 -2.579 1.00 57.81 106 GLY A O 1
ATOM 894 N N . GLY A 1 107 ? -9.877 -20.725 -2.115 1.00 50.69 107 GLY A N 1
ATOM 895 C CA . GLY A 1 107 ? -10.296 -21.764 -1.188 1.00 50.69 107 GLY A CA 1
ATOM 896 C C . GLY A 1 107 ? -10.722 -21.031 0.068 1.00 50.69 107 GLY A C 1
ATOM 897 O O . GLY A 1 107 ? -9.860 -20.433 0.698 1.00 50.69 107 GLY A O 1
ATOM 898 N N . ILE A 1 108 ? -12.036 -20.996 0.342 1.00 48.44 108 ILE A N 1
ATOM 899 C CA . ILE A 1 108 ? -12.676 -20.414 1.532 1.00 48.44 108 ILE A CA 1
ATOM 900 C C . ILE A 1 108 ? -11.635 -20.305 2.640 1.00 48.44 108 ILE A C 1
ATOM 902 O O . ILE A 1 108 ? -10.980 -21.312 2.918 1.00 48.44 108 ILE A O 1
ATOM 906 N N . VAL A 1 109 ? -11.527 -19.140 3.290 1.00 50.62 109 VAL A N 1
ATOM 907 C CA . VAL A 1 109 ? -11.066 -19.034 4.680 1.00 50.62 109 VAL A CA 1
ATOM 908 C C . VAL A 1 109 ? -11.910 -20.032 5.472 1.00 50.62 109 VAL A C 1
ATOM 910 O O . VAL A 1 109 ? -12.928 -19.692 6.078 1.00 50.62 109 VAL A O 1
ATOM 913 N N . LYS A 1 110 ? -11.580 -21.319 5.341 1.00 47.03 110 LYS A N 1
ATOM 914 C CA . LYS A 1 110 ? -12.190 -22.459 5.976 1.00 47.03 110 LYS A CA 1
ATOM 915 C C . LYS A 1 110 ? -11.613 -22.251 7.333 1.00 47.03 110 LYS A C 1
ATOM 917 O O . LYS A 1 110 ? -10.509 -22.686 7.642 1.00 47.03 110 LYS A O 1
ATOM 922 N N . VAL A 1 111 ? -12.355 -21.462 8.100 1.00 52.25 111 VAL A N 1
ATOM 923 C CA . VAL A 1 111 ? -12.462 -21.615 9.532 1.00 52.25 111 VAL A CA 1
ATOM 924 C C . VAL A 1 111 ? -12.278 -23.122 9.739 1.00 52.25 111 VAL A C 1
ATOM 926 O O . VAL A 1 111 ? -13.112 -23.855 9.196 1.00 52.25 111 VAL A O 1
ATOM 929 N N . PRO A 1 112 ? -11.120 -23.571 10.276 1.00 54.22 112 PRO A N 1
ATOM 930 C CA . PRO A 1 112 ? -10.677 -24.962 10.194 1.00 54.22 112 PRO A CA 1
ATOM 931 C C . PRO A 1 112 ? -11.852 -25.893 10.452 1.00 54.22 112 PRO A C 1
ATOM 933 O O . PRO A 1 112 ? -12.653 -25.536 11.304 1.00 54.22 112 PRO A O 1
ATOM 936 N N . ASP A 1 113 ? -11.994 -27.029 9.761 1.00 52.34 113 ASP A N 1
ATOM 937 C CA . ASP A 1 113 ? -13.237 -27.835 9.763 1.00 52.34 113 ASP A CA 1
ATOM 938 C C . ASP A 1 113 ? -13.817 -28.138 11.182 1.00 52.34 113 ASP A C 1
ATOM 940 O O . ASP A 1 113 ? -15.005 -28.406 11.327 1.00 52.34 113 ASP A O 1
ATOM 944 N N . GLY A 1 114 ? -13.033 -27.992 12.263 1.00 53.38 114 GLY A N 1
ATOM 945 C CA . GLY A 1 114 ? -13.492 -27.961 13.664 1.00 53.38 114 GLY A CA 1
ATOM 946 C C . GLY A 1 114 ? -14.210 -26.686 14.165 1.00 53.38 114 GLY A C 1
ATOM 947 O O . GLY A 1 114 ? -14.606 -26.639 15.327 1.00 53.38 114 GLY A O 1
ATOM 948 N N . ILE A 1 115 ? -14.402 -25.654 13.339 1.00 53.97 115 ILE A N 1
ATOM 949 C CA . ILE A 1 115 ? -15.034 -24.361 13.668 1.00 53.97 115 ILE A CA 1
ATOM 950 C C . ILE A 1 115 ? -16.322 -24.185 12.839 1.00 53.97 115 ILE A C 1
ATOM 952 O O . ILE A 1 115 ? -16.627 -23.128 12.281 1.00 53.97 115 ILE A O 1
ATOM 956 N N . MET A 1 116 ? -17.105 -25.260 12.735 1.00 55.09 116 MET A N 1
ATOM 957 C CA . MET A 1 116 ? -18.471 -25.213 12.199 1.00 55.09 116 MET A CA 1
ATOM 958 C C . MET A 1 116 ? -19.469 -24.608 13.199 1.00 55.09 116 MET A C 1
ATOM 960 O O . MET A 1 116 ? -20.574 -24.234 12.815 1.00 55.09 116 MET A O 1
ATOM 964 N N . ASN A 1 117 ? -19.086 -24.478 14.476 1.00 66.44 117 ASN A N 1
ATOM 965 C CA . ASN A 1 117 ? -19.913 -23.852 15.501 1.00 66.44 117 ASN A CA 1
ATOM 966 C C . ASN A 1 117 ? -19.789 -22.309 15.425 1.00 66.44 117 ASN A C 1
ATOM 968 O O . ASN A 1 117 ? -18.671 -21.787 15.543 1.00 66.44 117 ASN A O 1
ATOM 972 N N . PRO A 1 118 ? -20.909 -21.567 15.288 1.00 66.81 118 PRO A N 1
ATOM 973 C CA . PRO A 1 118 ? -20.927 -20.102 15.293 1.00 66.81 118 PRO A CA 1
ATOM 974 C C . PRO A 1 118 ? -20.130 -19.471 16.445 1.00 66.81 118 PRO A C 1
ATOM 976 O O . PRO A 1 118 ? -19.355 -18.549 16.214 1.00 66.81 118 PRO A O 1
ATOM 979 N N . HIS A 1 119 ? -20.198 -20.037 17.655 1.00 69.31 119 HIS A N 1
ATOM 980 C CA . HIS A 1 119 ? -19.460 -19.528 18.816 1.00 69.31 119 HIS A CA 1
ATOM 981 C C . HIS A 1 119 ? -17.941 -19.603 18.642 1.00 69.31 119 HIS A C 1
ATOM 983 O O . HIS A 1 119 ? -17.218 -18.662 18.966 1.00 69.31 119 HIS A O 1
ATOM 989 N N . THR A 1 120 ? -17.438 -20.719 18.114 1.00 70.38 120 THR A N 1
ATOM 990 C CA . THR A 1 120 ? -16.000 -20.896 17.874 1.00 70.38 120 THR A CA 1
ATOM 991 C C . THR A 1 120 ? -15.503 -20.001 16.735 1.00 70.38 120 THR A C 1
ATOM 993 O O . THR A 1 120 ? -14.374 -19.509 16.781 1.00 70.38 120 THR A O 1
ATOM 996 N N . ARG A 1 121 ? -16.362 -19.719 15.744 1.00 70.69 121 ARG A N 1
ATOM 997 C CA . ARG A 1 121 ? -16.072 -18.779 14.652 1.00 70.69 121 ARG A CA 1
ATOM 998 C C . ARG A 1 121 ? -15.975 -17.351 15.179 1.00 70.69 121 ARG A C 1
ATOM 1000 O O . ARG A 1 121 ? -15.018 -16.656 14.851 1.00 70.69 121 ARG A O 1
ATOM 1007 N N . ASP A 1 122 ? -16.915 -16.933 16.020 1.00 75.94 122 ASP A N 1
ATOM 1008 C CA . ASP A 1 122 ? -16.910 -15.593 16.610 1.00 75.94 122 ASP A CA 1
ATOM 1009 C C . ASP A 1 122 ? -15.675 -15.370 17.489 1.00 75.94 122 ASP A C 1
ATOM 1011 O O . ASP A 1 122 ? -15.017 -14.336 17.380 1.00 75.94 122 ASP A O 1
ATOM 1015 N N . GLN A 1 123 ? -15.282 -16.369 18.287 1.00 79.56 123 GLN A N 1
ATOM 1016 C CA . GLN A 1 123 ? -14.041 -16.317 19.068 1.00 79.56 123 GLN A CA 1
ATOM 1017 C C . GLN A 1 123 ? -12.794 -16.196 18.186 1.00 79.56 123 GLN A C 1
ATOM 1019 O O . GLN A 1 123 ? -11.889 -15.422 18.510 1.00 79.56 123 GLN A O 1
ATOM 1024 N N . TYR A 1 124 ? -12.739 -16.939 17.077 1.00 80.31 124 TYR A N 1
ATOM 1025 C CA . TYR A 1 124 ? -11.640 -16.833 16.119 1.00 80.31 124 TYR A CA 1
ATOM 1026 C C . TYR A 1 124 ? -11.570 -15.430 15.513 1.00 80.31 124 TYR A C 1
ATOM 1028 O O . TYR A 1 124 ? -10.506 -14.819 15.523 1.00 80.31 124 TYR A O 1
ATOM 1036 N N . ILE A 1 125 ? -12.702 -14.882 15.066 1.00 82.81 125 ILE A N 1
ATOM 1037 C CA . ILE A 1 125 ? -12.761 -13.538 14.480 1.00 82.81 125 ILE A CA 1
ATOM 1038 C C . ILE A 1 125 ? -12.306 -12.486 15.490 1.00 82.81 125 ILE A C 1
ATOM 1040 O O . ILE A 1 125 ? -11.469 -11.650 15.162 1.00 82.81 125 ILE A O 1
ATOM 1044 N N . VAL A 1 126 ? -12.812 -12.535 16.724 1.00 86.12 126 VAL A N 1
ATOM 1045 C CA . VAL A 1 126 ? -12.400 -11.600 17.782 1.00 86.12 126 VAL A CA 1
ATOM 1046 C C . VAL A 1 126 ? -10.900 -11.703 18.038 1.00 86.12 126 VAL A C 1
ATOM 1048 O O . VAL A 1 126 ? -10.227 -10.680 18.145 1.00 86.12 126 VAL A O 1
ATOM 1051 N N . ARG A 1 127 ? -10.349 -12.922 18.091 1.00 88.38 127 ARG A N 1
ATOM 1052 C CA . ARG A 1 127 ? -8.906 -13.123 18.244 1.00 88.38 127 ARG A CA 1
ATOM 1053 C C . ARG A 1 127 ? -8.131 -12.511 17.079 1.00 88.38 127 ARG A C 1
ATOM 1055 O O . ARG A 1 127 ? -7.172 -11.798 17.344 1.00 88.38 127 ARG A O 1
ATOM 1062 N N . SER A 1 128 ? -8.534 -12.753 15.834 1.00 88.94 128 SER A N 1
ATOM 1063 C CA . SER A 1 128 ? -7.859 -12.191 14.659 1.00 88.94 128 SER A CA 1
ATOM 1064 C C . SER A 1 128 ? -7.905 -10.665 14.651 1.00 88.94 128 SER A C 1
ATOM 1066 O O . SER A 1 128 ? -6.888 -10.039 14.393 1.00 88.94 128 SER A O 1
ATOM 1068 N N . LEU A 1 129 ? -9.037 -10.061 15.026 1.00 92.38 129 LEU A N 1
ATOM 1069 C CA . LEU A 1 129 ? -9.149 -8.605 15.158 1.00 92.38 129 LEU A CA 1
ATOM 1070 C C . LEU A 1 129 ? -8.217 -8.050 16.238 1.00 92.38 129 LEU A C 1
ATOM 1072 O O . LEU A 1 129 ? -7.582 -7.025 16.017 1.00 92.38 129 LEU A O 1
ATOM 1076 N N . ILE A 1 130 ? -8.112 -8.715 17.393 1.00 94.06 130 ILE A N 1
ATOM 1077 C CA . ILE A 1 130 ? -7.180 -8.313 18.458 1.00 94.06 130 ILE A CA 1
ATOM 1078 C C . ILE A 1 130 ? -5.738 -8.336 17.946 1.00 94.06 130 ILE A C 1
ATOM 1080 O O . ILE A 1 130 ? -5.014 -7.364 18.139 1.00 94.06 130 ILE A O 1
ATOM 1084 N N . GLU A 1 131 ? -5.322 -9.433 17.312 1.00 95.31 131 GLU A N 1
ATOM 1085 C CA . GLU A 1 131 ? -3.954 -9.577 16.801 1.00 95.31 131 GLU A CA 1
ATOM 1086 C C . GLU A 1 131 ? -3.659 -8.524 15.722 1.00 95.31 131 GLU A C 1
ATOM 1088 O O . GLU A 1 131 ? -2.664 -7.810 15.830 1.00 95.31 131 GLU A O 1
ATOM 1093 N N . GLU A 1 132 ? -4.572 -8.337 14.766 1.00 94.88 132 GLU A N 1
ATOM 1094 C CA . GLU A 1 132 ? -4.424 -7.352 13.691 1.00 94.88 132 GLU A CA 1
ATOM 1095 C C . GLU A 1 132 ? -4.325 -5.923 14.230 1.00 94.88 132 GLU A C 1
ATOM 1097 O O . GLU A 1 132 ? -3.471 -5.157 13.789 1.00 94.88 132 GLU A O 1
ATOM 1102 N N . SER A 1 133 ? -5.136 -5.572 15.236 1.00 96.25 133 SER A N 1
ATOM 1103 C CA . SER A 1 133 ? -5.126 -4.227 15.836 1.00 96.25 133 SER A CA 1
ATOM 1104 C C . SER A 1 133 ? -3.781 -3.910 16.468 1.00 96.25 133 SER A C 1
ATOM 1106 O O . SER A 1 133 ? -3.297 -2.788 16.379 1.00 96.25 133 SER A O 1
ATOM 1108 N N . ILE A 1 134 ? -3.179 -4.902 17.129 1.00 97.00 134 ILE A N 1
ATOM 1109 C CA . ILE A 1 134 ? -1.883 -4.744 17.782 1.00 97.00 134 ILE A CA 1
ATOM 1110 C C . ILE A 1 134 ? -0.793 -4.623 16.719 1.00 97.00 134 ILE A C 1
ATOM 1112 O O . ILE A 1 134 ? 0.002 -3.687 16.772 1.00 97.00 134 ILE A O 1
ATOM 1116 N N . THR A 1 135 ? -0.757 -5.546 15.755 1.00 96.31 135 THR A N 1
ATOM 1117 C CA . THR A 1 135 ? 0.300 -5.594 14.740 1.00 96.31 135 THR A CA 1
ATOM 1118 C C . THR A 1 135 ? 0.285 -4.366 13.838 1.00 96.31 135 THR A C 1
ATOM 1120 O O . THR A 1 135 ? 1.328 -3.739 13.665 1.00 96.31 135 THR A O 1
ATOM 1123 N N . SER A 1 136 ? -0.873 -3.977 13.307 1.00 94.62 136 SER A N 1
ATOM 1124 C CA . SER A 1 136 ? -0.967 -2.799 12.438 1.00 94.62 136 SER A CA 1
ATOM 1125 C C . SER A 1 136 ? -0.640 -1.512 13.196 1.00 94.62 136 SER A C 1
ATOM 1127 O O . SER A 1 136 ? 0.181 -0.732 12.729 1.00 94.62 136 SER A O 1
ATOM 1129 N N . SER A 1 137 ? -1.138 -1.321 14.423 1.00 96.50 137 SER A N 1
ATOM 1130 C CA . SER A 1 137 ? -0.759 -0.144 15.218 1.00 96.50 137 SER A CA 1
ATOM 1131 C C . SER A 1 137 ? 0.732 -0.114 15.580 1.00 96.50 137 SER A C 1
ATOM 1133 O O . SER A 1 137 ? 1.298 0.970 15.670 1.00 96.50 137 SER A O 1
ATOM 1135 N N . GLN A 1 138 ? 1.393 -1.264 15.760 1.00 96.31 138 GLN A N 1
ATOM 1136 C CA . GLN A 1 138 ? 2.849 -1.325 15.966 1.00 96.31 138 GLN A CA 1
ATOM 1137 C C . GLN A 1 138 ? 3.638 -0.945 14.708 1.00 96.31 138 GLN A C 1
ATOM 1139 O O . GLN A 1 138 ? 4.666 -0.278 14.825 1.00 96.31 138 GLN A O 1
ATOM 1144 N N . ILE A 1 139 ? 3.158 -1.322 13.516 1.00 95.12 139 ILE A N 1
ATOM 1145 C CA . ILE A 1 139 ? 3.728 -0.864 12.235 1.00 95.12 139 ILE A CA 1
ATOM 1146 C C . ILE A 1 139 ? 3.631 0.664 12.130 1.00 95.12 139 ILE A C 1
ATOM 1148 O O . ILE A 1 139 ? 4.599 1.306 11.728 1.00 95.12 139 ILE A O 1
ATOM 1152 N N . GLU A 1 140 ? 2.514 1.239 12.581 1.00 92.88 140 GLU A N 1
ATOM 1153 C CA . GLU A 1 140 ? 2.289 2.692 12.651 1.00 92.88 140 GLU A CA 1
ATOM 1154 C C . GLU A 1 140 ? 3.003 3.379 13.838 1.00 92.88 140 GLU A C 1
ATOM 1156 O O . GLU A 1 140 ? 2.851 4.581 14.051 1.00 92.88 140 GLU A O 1
ATOM 1161 N N . GLY A 1 141 ? 3.801 2.643 14.624 1.00 94.00 141 GLY A N 1
ATOM 1162 C CA . GLY A 1 141 ? 4.681 3.204 15.656 1.00 94.00 141 GLY A CA 1
ATOM 1163 C C . GLY A 1 141 ? 4.198 3.086 17.105 1.00 94.00 141 GLY A C 1
ATOM 1164 O O . GLY A 1 141 ? 4.859 3.616 18.001 1.00 94.00 141 GLY A O 1
ATOM 1165 N N . ALA A 1 142 ? 3.100 2.378 17.384 1.00 96.06 142 ALA A N 1
ATOM 1166 C CA . ALA A 1 142 ? 2.692 2.086 18.758 1.00 96.06 142 ALA A CA 1
ATOM 1167 C C . ALA A 1 142 ? 3.748 1.221 19.469 1.00 96.06 142 ALA A C 1
ATOM 1169 O O . ALA A 1 142 ? 4.147 0.157 18.999 1.00 96.06 142 ALA A O 1
ATOM 1170 N N . THR A 1 143 ? 4.176 1.655 20.651 1.00 97.25 143 THR A N 1
ATOM 1171 C CA . THR A 1 143 ? 5.253 1.006 21.422 1.00 97.25 143 THR A CA 1
ATOM 1172 C C . THR A 1 143 ? 4.755 0.006 22.467 1.00 97.25 143 THR A C 1
ATOM 1174 O O . THR A 1 143 ? 5.556 -0.668 23.119 1.00 97.25 143 THR A O 1
ATOM 1177 N N . THR A 1 144 ? 3.437 -0.123 22.645 1.00 96.75 144 THR A N 1
ATOM 1178 C CA . THR A 1 144 ? 2.845 -1.048 23.617 1.00 96.75 144 THR A CA 1
ATOM 1179 C C . THR A 1 144 ? 3.215 -2.490 23.274 1.00 96.75 144 THR A C 1
ATOM 1181 O O . THR A 1 144 ? 3.012 -2.968 22.156 1.00 96.75 144 THR A O 1
ATOM 1184 N N . THR A 1 145 ? 3.729 -3.224 24.264 1.00 97.31 145 THR A N 1
ATOM 1185 C CA . THR A 1 145 ? 4.029 -4.649 24.079 1.00 97.31 145 THR A CA 1
ATOM 1186 C C . THR A 1 145 ? 2.758 -5.444 23.795 1.00 97.31 145 THR A C 1
ATOM 1188 O O . THR A 1 145 ? 1.694 -5.174 24.358 1.00 97.31 145 THR A O 1
ATOM 1191 N N . HIS A 1 146 ? 2.894 -6.498 22.992 1.00 97.00 146 HIS A N 1
ATOM 1192 C CA . HIS A 1 146 ? 1.781 -7.370 22.616 1.00 97.00 146 HIS A CA 1
ATOM 1193 C C . HIS A 1 146 ? 0.990 -7.896 23.824 1.00 97.00 146 HIS A C 1
ATOM 1195 O O . HIS A 1 146 ? -0.238 -7.820 23.858 1.00 97.00 146 HIS A O 1
ATOM 1201 N N . ARG A 1 147 ? 1.697 -8.341 24.874 1.00 97.62 147 ARG A N 1
ATOM 1202 C CA . ARG A 1 147 ? 1.091 -8.846 26.116 1.00 97.62 147 ARG A CA 1
ATOM 1203 C C . ARG A 1 147 ? 0.189 -7.806 26.788 1.00 97.62 147 ARG A C 1
ATOM 1205 O O . ARG A 1 147 ? -0.928 -8.144 27.172 1.00 97.62 147 ARG A O 1
ATOM 1212 N N . ILE A 1 148 ? 0.672 -6.569 26.929 1.00 97.94 148 ILE A N 1
ATOM 1213 C CA . ILE A 1 148 ? -0.068 -5.476 27.581 1.00 97.94 148 ILE A CA 1
ATOM 1214 C C . ILE A 1 148 ? -1.281 -5.078 26.738 1.00 97.94 148 ILE A C 1
ATOM 1216 O O . ILE A 1 148 ? -2.380 -4.937 27.273 1.00 97.94 148 ILE A O 1
ATOM 1220 N N . ALA A 1 149 ? -1.102 -4.955 25.423 1.00 97.75 149 ALA A N 1
ATOM 1221 C CA . ALA A 1 149 ? -2.175 -4.582 24.513 1.00 97.75 149 ALA A CA 1
ATOM 1222 C C . ALA A 1 149 ? -3.299 -5.632 24.493 1.00 97.75 149 ALA A C 1
ATOM 1224 O O . ALA A 1 149 ? -4.481 -5.305 24.580 1.00 97.75 149 ALA A O 1
ATOM 1225 N N . LYS A 1 150 ? -2.938 -6.918 24.479 1.00 97.31 150 LYS A N 1
ATOM 1226 C CA . LYS A 1 150 ? -3.895 -8.027 24.545 1.00 97.31 150 LYS A CA 1
ATOM 1227 C C . LYS A 1 150 ? -4.658 -8.072 25.866 1.00 97.31 150 LYS A C 1
ATOM 1229 O O . LYS A 1 150 ? -5.856 -8.342 25.864 1.00 97.31 150 LYS A O 1
ATOM 1234 N N . GLU A 1 151 ? -3.986 -7.829 26.990 1.00 97.50 151 GLU A N 1
ATOM 1235 C CA . GLU A 1 151 ? -4.637 -7.720 28.302 1.00 97.50 151 GLU A CA 1
ATOM 1236 C C . GLU A 1 151 ? -5.612 -6.537 28.337 1.00 97.50 151 GLU A C 1
ATOM 1238 O O . GLU A 1 151 ? -6.744 -6.689 28.797 1.00 97.50 151 GLU A O 1
ATOM 1243 N N . MET A 1 152 ? -5.205 -5.383 27.799 1.00 98.00 152 MET A N 1
ATOM 1244 C CA . MET A 1 152 ? -6.049 -4.193 27.710 1.00 98.00 152 MET A CA 1
ATOM 1245 C C . MET A 1 152 ? -7.340 -4.481 26.942 1.00 98.00 152 MET A C 1
ATOM 1247 O O . MET A 1 152 ? -8.428 -4.280 27.475 1.00 98.00 152 MET A O 1
ATOM 1251 N N . LEU A 1 153 ? -7.224 -5.024 25.726 1.00 96.88 153 LEU A N 1
ATOM 1252 C CA . LEU A 1 153 ? -8.378 -5.329 24.879 1.00 96.88 153 LEU A CA 1
ATOM 1253 C C . LEU A 1 153 ? -9.293 -6.397 25.497 1.00 96.88 153 LEU A C 1
ATOM 1255 O O . LEU A 1 153 ? -10.511 -6.286 25.403 1.00 96.88 153 LEU A O 1
ATOM 1259 N N . LYS A 1 154 ? -8.730 -7.415 26.163 1.00 94.12 154 LYS A N 1
ATOM 1260 C CA . LYS A 1 154 ? -9.518 -8.469 26.825 1.00 94.12 154 LYS A CA 1
ATOM 1261 C C . LYS A 1 154 ? -10.242 -7.997 28.083 1.00 94.12 154 LYS A C 1
ATOM 1263 O O . LYS A 1 154 ? -11.354 -8.443 28.335 1.00 94.12 154 LYS A O 1
ATOM 1268 N N . SER A 1 155 ? -9.589 -7.168 28.894 1.00 95.44 155 SER A N 1
ATOM 1269 C CA . SER A 1 155 ? -10.164 -6.654 30.144 1.00 95.44 155 SER A CA 1
ATOM 1270 C C . SER A 1 155 ? -11.117 -5.483 29.918 1.00 95.44 155 SER A C 1
ATOM 1272 O O . SER A 1 155 ? -11.921 -5.183 30.795 1.00 95.44 155 SER A O 1
ATOM 1274 N N . GLY A 1 156 ? -11.021 -4.806 28.769 1.00 94.75 156 GLY A N 1
ATOM 1275 C CA . GLY A 1 156 ? -11.792 -3.599 28.480 1.00 94.75 156 GLY A CA 1
ATOM 1276 C C . GLY A 1 156 ? -11.371 -2.396 29.326 1.00 94.75 156 GLY A C 1
ATOM 1277 O O . GLY A 1 156 ? -12.112 -1.417 29.404 1.00 94.75 156 GLY A O 1
ATOM 1278 N N . ARG A 1 157 ? -10.203 -2.453 29.983 1.00 97.44 157 ARG A N 1
ATOM 1279 C CA . ARG A 1 157 ? -9.683 -1.308 30.738 1.00 97.44 157 ARG A CA 1
ATOM 1280 C C . ARG A 1 157 ? -9.383 -0.138 29.787 1.00 97.44 157 ARG A C 1
ATOM 1282 O O . ARG A 1 157 ? -9.005 -0.377 28.638 1.00 97.44 157 ARG A O 1
ATOM 1289 N N . PRO A 1 158 ? -9.473 1.116 30.258 1.00 97.44 158 PRO A N 1
ATOM 1290 C CA . PRO A 1 158 ? -9.096 2.266 29.445 1.00 97.44 158 PRO A CA 1
ATOM 1291 C C . PRO A 1 158 ? -7.599 2.237 29.067 1.00 97.44 158 PRO A C 1
ATOM 1293 O O . PRO A 1 158 ? -6.785 1.668 29.817 1.00 97.44 158 PRO A O 1
ATOM 1296 N N . PRO A 1 159 ? -7.232 2.853 27.925 1.00 97.88 159 PRO A N 1
ATOM 1297 C CA . PRO A 1 159 ? -5.843 3.008 27.521 1.00 97.88 159 PRO A CA 1
ATOM 1298 C C . PRO A 1 159 ? -5.138 3.991 28.459 1.00 97.88 159 PRO A C 1
ATOM 1300 O O . PRO A 1 159 ? -5.740 4.945 28.956 1.00 97.88 159 PRO A O 1
ATOM 1303 N N . ARG A 1 160 ? -3.860 3.740 28.732 1.00 97.50 160 ARG A N 1
ATOM 1304 C CA . ARG A 1 160 ? -3.036 4.546 29.646 1.00 97.50 160 ARG A CA 1
ATOM 1305 C C . ARG A 1 160 ? -2.164 5.566 28.927 1.00 97.50 160 ARG A C 1
ATOM 1307 O O . ARG A 1 160 ? -1.745 6.537 29.548 1.00 97.50 160 ARG A O 1
ATOM 1314 N N . ASP A 1 161 ? -1.884 5.3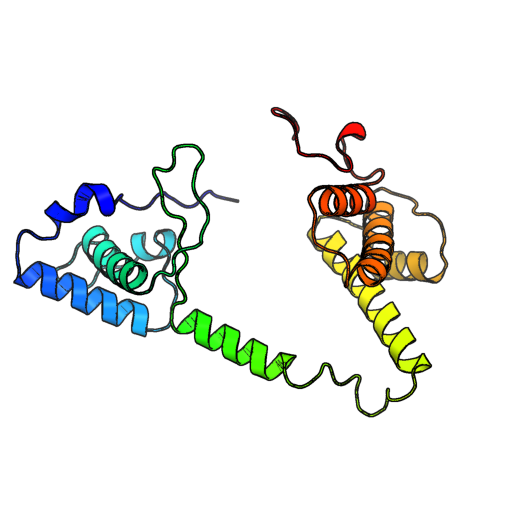40 27.650 1.00 97.44 161 ASP A N 1
ATOM 1315 C CA . ASP A 1 161 ? -1.019 6.179 26.830 1.00 97.44 161 ASP A CA 1
ATOM 1316 C C . ASP A 1 161 ? -1.486 6.223 25.363 1.00 97.44 161 ASP A C 1
ATOM 1318 O O . ASP A 1 161 ? -2.455 5.564 24.975 1.00 97.44 161 ASP A O 1
ATOM 1322 N N . LYS A 1 162 ? -0.789 7.030 24.549 1.00 97.00 162 LYS A N 1
ATOM 1323 C CA . LYS A 1 162 ? -1.068 7.220 23.116 1.00 97.00 162 LYS A CA 1
ATOM 1324 C C . LYS A 1 162 ? -0.978 5.902 22.332 1.00 97.00 162 LYS A C 1
ATOM 1326 O O . LYS A 1 162 ? -1.829 5.650 21.487 1.00 97.00 162 LYS A O 1
ATOM 1331 N N . SER A 1 163 ? -0.001 5.046 22.633 1.00 97.94 163 SER A N 1
ATOM 1332 C CA . SER A 1 163 ? 0.195 3.758 21.949 1.00 97.94 163 SER A CA 1
ATOM 1333 C C . SER A 1 163 ? -0.954 2.783 22.231 1.00 97.94 163 SER A C 1
ATOM 1335 O O . SER A 1 163 ? -1.478 2.144 21.318 1.00 97.94 163 SER A O 1
ATOM 1337 N N . GLU A 1 164 ? -1.398 2.701 23.485 1.00 98.38 164 GLU A N 1
ATOM 1338 C CA . GLU A 1 164 ? -2.573 1.928 23.884 1.00 98.38 164 GLU A CA 1
ATOM 1339 C C . GLU A 1 164 ? -3.854 2.489 23.246 1.00 98.38 164 GLU A C 1
ATOM 1341 O O . GLU A 1 164 ? -4.698 1.718 22.785 1.00 98.38 164 GLU A O 1
ATOM 1346 N N . GLN A 1 165 ? -3.985 3.818 23.159 1.00 98.25 165 GLN A N 1
ATOM 1347 C CA . GLN A 1 165 ? -5.109 4.472 22.485 1.00 98.25 165 GLN A CA 1
ATOM 1348 C C . GLN A 1 165 ? -5.154 4.119 20.992 1.00 98.25 165 GLN A C 1
ATOM 1350 O O . GLN A 1 165 ? -6.218 3.745 20.507 1.00 98.25 165 GLN A O 1
ATOM 1355 N N . MET A 1 166 ? -4.017 4.148 20.283 1.00 97.88 166 MET A N 1
ATOM 1356 C CA . MET A 1 166 ? -3.930 3.740 18.870 1.00 97.88 166 MET A CA 1
ATOM 1357 C C . MET A 1 166 ? -4.445 2.314 18.659 1.00 97.88 166 MET A C 1
ATOM 1359 O O . MET A 1 166 ? -5.256 2.069 17.767 1.00 97.88 166 MET A O 1
ATOM 1363 N N . ILE A 1 167 ? -4.016 1.377 19.509 1.00 98.38 167 ILE A N 1
ATOM 1364 C CA . ILE A 1 167 ? -4.431 -0.029 19.417 1.00 98.38 167 ILE A CA 1
ATOM 1365 C C . ILE A 1 167 ? 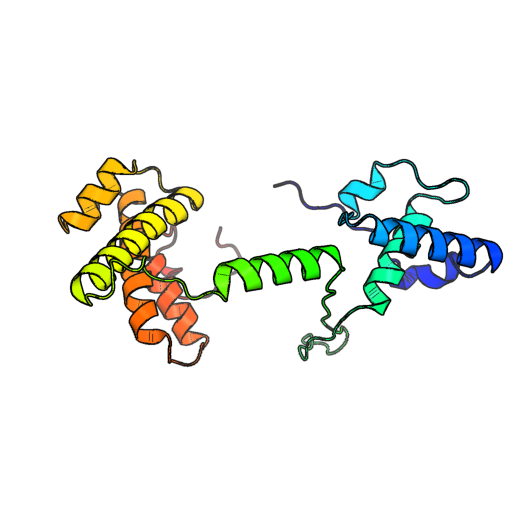-5.931 -0.176 19.691 1.00 98.38 167 ILE A C 1
ATOM 1367 O O . ILE A 1 167 ? -6.626 -0.912 18.985 1.00 98.38 167 ILE A O 1
ATOM 1371 N N . LEU A 1 168 ? -6.446 0.517 20.711 1.00 98.38 168 LEU A N 1
ATOM 1372 C CA . LEU A 1 168 ? -7.868 0.476 21.043 1.00 98.38 168 LEU A CA 1
ATOM 1373 C C . LEU A 1 168 ? -8.730 1.058 19.916 1.00 98.38 168 LEU A C 1
ATOM 1375 O O . LEU A 1 168 ? -9.724 0.436 19.538 1.00 98.38 168 LEU A O 1
ATOM 1379 N N . ASN A 1 169 ? -8.335 2.208 19.367 1.00 97.94 169 ASN A N 1
ATOM 1380 C CA . ASN A 1 169 ? -9.014 2.860 18.248 1.00 97.94 169 ASN A CA 1
ATOM 1381 C C . ASN A 1 169 ? -9.112 1.923 17.048 1.00 97.94 169 ASN A C 1
ATOM 1383 O O . ASN A 1 169 ? -10.186 1.744 16.474 1.00 97.94 169 ASN A O 1
ATOM 1387 N N . ASN A 1 170 ? -8.003 1.276 16.696 1.00 97.50 170 ASN A N 1
ATOM 1388 C CA . ASN A 1 170 ? -7.942 0.353 15.573 1.00 97.50 170 ASN A CA 1
ATOM 1389 C C . ASN A 1 170 ? -8.855 -0.867 15.785 1.00 97.50 170 ASN A C 1
ATOM 1391 O O . ASN A 1 170 ? -9.680 -1.197 14.930 1.00 97.50 170 ASN A O 1
ATOM 1395 N N . PHE A 1 171 ? -8.820 -1.465 16.981 1.00 97.19 171 PHE A N 1
ATOM 1396 C CA . PHE A 1 171 ? -9.704 -2.577 17.341 1.00 97.19 171 PHE A CA 1
ATOM 1397 C C . PHE A 1 171 ? -11.187 -2.213 17.253 1.00 97.19 171 PHE A C 1
ATOM 1399 O O . PHE A 1 171 ? -11.992 -2.959 16.686 1.00 97.19 171 PHE A O 1
ATOM 1406 N N . GLN A 1 172 ? -11.571 -1.064 17.806 1.00 97.00 172 GLN A N 1
ATOM 1407 C CA . GLN A 1 172 ? -12.950 -0.582 17.750 1.00 97.00 172 GLN A CA 1
ATOM 1408 C C . GLN A 1 172 ? -13.371 -0.254 16.317 1.00 97.00 172 GLN A C 1
ATOM 1410 O O . GLN A 1 172 ? -14.474 -0.623 15.906 1.00 97.00 172 GLN A O 1
ATOM 1415 N N . THR A 1 173 ? -12.482 0.360 15.537 1.00 96.88 173 THR A N 1
ATOM 1416 C CA . THR A 1 173 ? -12.760 0.709 14.144 1.00 96.88 173 THR A CA 1
ATOM 1417 C C . THR A 1 173 ? -12.971 -0.533 13.296 1.00 96.88 173 THR A C 1
ATOM 1419 O O . THR A 1 173 ? -13.987 -0.627 12.615 1.00 96.88 173 THR A O 1
ATOM 1422 N N . MET A 1 174 ? -12.106 -1.546 13.383 1.00 94.81 174 MET A N 1
ATOM 1423 C CA . MET A 1 174 ? -12.302 -2.784 12.622 1.00 94.81 174 MET A CA 1
ATOM 1424 C C . MET A 1 174 ? -13.593 -3.517 13.007 1.00 94.81 174 MET A C 1
ATOM 1426 O O . MET A 1 174 ? -14.287 -4.053 12.139 1.00 94.81 174 MET A O 1
ATOM 1430 N N . GLN A 1 175 ? -13.967 -3.520 14.291 1.00 94.12 175 GLN A N 1
ATOM 1431 C CA . GLN A 1 175 ? -15.264 -4.060 14.711 1.00 94.12 175 GLN A CA 1
ATOM 1432 C C . GLN A 1 175 ? -16.439 -3.297 14.094 1.00 94.12 175 GLN A C 1
ATOM 1434 O O . GLN A 1 175 ? -17.456 -3.909 13.761 1.00 94.12 175 GLN A O 1
ATOM 1439 N N . GLN A 1 176 ? -16.310 -1.981 13.938 1.00 95.25 176 GLN A N 1
ATOM 1440 C CA . GLN A 1 176 ? -17.345 -1.140 13.355 1.00 95.25 176 GLN A CA 1
ATOM 1441 C C . GLN A 1 176 ? -17.413 -1.278 11.828 1.00 95.25 176 GLN A C 1
ATOM 1443 O O . GLN A 1 176 ? -18.500 -1.491 11.295 1.00 95.25 176 GLN A O 1
ATOM 1448 N N . VAL A 1 177 ? -16.272 -1.300 11.135 1.00 94.25 177 VAL A N 1
ATOM 1449 C CA . VAL A 1 177 ? -16.174 -1.535 9.682 1.00 94.25 177 VAL A CA 1
ATOM 1450 C C . VAL A 1 177 ? -16.856 -2.844 9.284 1.00 94.25 177 VAL A C 1
ATOM 1452 O O . VAL A 1 177 ? -17.555 -2.897 8.276 1.00 94.25 177 VAL A O 1
ATOM 1455 N N . ARG A 1 178 ? -16.766 -3.895 10.109 1.00 90.81 178 ARG A N 1
ATOM 1456 C CA . ARG A 1 178 ? -17.495 -5.154 9.862 1.00 90.81 178 ARG A CA 1
ATOM 1457 C C . ARG A 1 178 ? -19.016 -4.991 9.806 1.00 90.81 178 ARG A C 1
ATOM 1459 O O . ARG A 1 178 ? -19.666 -5.779 9.124 1.00 90.81 178 ARG A O 1
ATOM 1466 N N . LYS A 1 179 ? -19.580 -4.010 10.514 1.00 93.12 179 LYS A N 1
ATOM 1467 C CA . LYS A 1 179 ? -21.015 -3.681 10.472 1.00 93.12 179 LYS A CA 1
ATOM 1468 C C . LYS A 1 179 ? -21.369 -2.824 9.255 1.00 93.12 179 LYS A C 1
ATOM 1470 O O . LYS A 1 179 ? -22.520 -2.820 8.838 1.00 93.12 179 LYS A O 1
ATOM 1475 N N . TRP A 1 180 ? -20.390 -2.122 8.688 1.00 94.50 180 TRP A N 1
ATOM 1476 C CA . TRP A 1 180 ? -20.540 -1.253 7.518 1.00 94.50 180 TRP A CA 1
ATOM 1477 C C . TRP A 1 180 ? -20.117 -1.902 6.202 1.00 94.50 180 TRP A C 1
ATOM 1479 O O . TRP A 1 180 ? -20.194 -1.259 5.165 1.00 94.50 180 TRP A O 1
ATOM 1489 N N . LYS A 1 181 ? -19.693 -3.169 6.214 1.00 90.62 181 LYS A N 1
ATOM 1490 C CA . LYS A 1 181 ? -19.134 -3.864 5.042 1.00 90.62 181 LYS A CA 1
ATOM 1491 C C . LYS A 1 181 ? -20.029 -3.844 3.790 1.00 90.62 181 LYS A C 1
ATOM 1493 O O . LYS A 1 181 ? -19.514 -3.960 2.687 1.00 90.62 181 LYS A O 1
ATOM 1498 N N . ASP A 1 182 ? -21.346 -3.731 3.976 1.00 94.12 182 ASP A N 1
ATOM 1499 C CA . ASP A 1 182 ? -22.342 -3.735 2.898 1.00 94.12 182 ASP A CA 1
ATOM 1500 C C . ASP A 1 182 ? -22.779 -2.306 2.504 1.00 94.12 182 ASP A C 1
ATOM 1502 O O . ASP A 1 182 ? -23.622 -2.127 1.626 1.00 94.12 182 ASP A O 1
ATOM 1506 N N . GLN A 1 183 ? -22.231 -1.275 3.156 1.00 94.88 183 GLN A N 1
ATOM 1507 C CA . GLN A 1 183 ? -22.479 0.126 2.824 1.00 94.88 183 GLN A CA 1
ATOM 1508 C C . GLN A 1 183 ? -21.572 0.583 1.672 1.00 94.88 183 GLN A C 1
ATOM 1510 O O . GLN A 1 183 ? -20.446 0.099 1.537 1.00 94.88 183 GLN A O 1
ATOM 1515 N N . PRO A 1 184 ? -22.025 1.537 0.839 1.00 95.88 184 PRO A N 1
ATOM 1516 C CA . PRO A 1 184 ? -21.177 2.108 -0.197 1.00 95.88 184 PRO A CA 1
ATOM 1517 C C . PRO A 1 184 ? -19.981 2.840 0.421 1.00 95.88 184 PRO A C 1
ATOM 1519 O O . PRO A 1 184 ? -20.126 3.590 1.385 1.00 95.88 184 PRO A O 1
ATOM 1522 N N . LEU A 1 185 ? -18.802 2.670 -0.180 1.00 94.62 185 LEU A N 1
ATOM 1523 C CA . LEU A 1 185 ? -17.608 3.411 0.214 1.00 94.62 185 LEU A CA 1
ATOM 1524 C C . LEU A 1 185 ? -17.725 4.869 -0.249 1.00 94.62 185 LEU A C 1
ATOM 1526 O O . LEU A 1 185 ? -17.444 5.191 -1.404 1.00 94.62 185 LEU A O 1
ATOM 1530 N N . THR A 1 186 ? -18.157 5.745 0.655 1.00 96.19 186 THR A N 1
ATOM 1531 C CA . THR A 1 186 ? -18.241 7.192 0.425 1.00 96.19 186 THR A CA 1
ATOM 1532 C C . THR A 1 186 ? -17.081 7.928 1.086 1.00 96.19 186 THR A C 1
ATOM 1534 O O . THR A 1 186 ? -16.379 7.395 1.948 1.00 96.19 186 THR A O 1
ATOM 1537 N N . LYS A 1 187 ? -16.880 9.190 0.699 1.00 96.25 187 LYS A N 1
ATOM 1538 C CA . LYS A 1 187 ? -15.887 10.065 1.330 1.00 96.25 187 LYS A CA 1
ATOM 1539 C C . LYS A 1 187 ? -16.179 10.253 2.821 1.00 96.25 187 LYS A C 1
ATOM 1541 O O . LYS A 1 187 ? -15.261 10.257 3.632 1.00 96.25 187 LYS A O 1
ATOM 1546 N N . GLU A 1 188 ? -17.451 10.385 3.169 1.00 96.69 188 GLU A N 1
ATOM 1547 C CA . GLU A 1 188 ? -17.926 10.572 4.536 1.00 96.69 188 GLU A CA 1
ATOM 1548 C C . GLU A 1 188 ? -17.622 9.334 5.384 1.00 96.69 188 GLU A C 1
ATOM 1550 O O . GLU A 1 188 ? -17.115 9.477 6.491 1.00 96.69 188 GLU A O 1
ATOM 1555 N N . LEU A 1 189 ? -17.819 8.129 4.835 1.00 96.50 189 LEU A N 1
ATOM 1556 C CA . LEU A 1 189 ? -17.462 6.884 5.517 1.00 96.50 189 LEU A CA 1
ATOM 1557 C C . LEU A 1 189 ? -15.945 6.765 5.729 1.00 96.50 189 LEU A C 1
ATOM 1559 O O . LEU A 1 189 ? -15.498 6.348 6.794 1.00 96.50 189 LEU A O 1
ATOM 1563 N N . VAL A 1 190 ? -15.136 7.169 4.744 1.00 96.56 190 VAL A N 1
ATOM 1564 C CA . VAL A 1 190 ? -13.669 7.217 4.895 1.00 96.56 190 VAL A CA 1
ATOM 1565 C C . VAL A 1 190 ? -13.266 8.184 6.010 1.00 96.56 190 VAL A C 1
ATOM 1567 O O . VAL A 1 190 ? -12.385 7.866 6.806 1.00 96.56 190 VAL A O 1
ATOM 1570 N N . PHE A 1 191 ? -13.914 9.345 6.099 1.00 97.06 191 PHE A N 1
ATOM 1571 C CA . PHE A 1 191 ? -13.688 10.311 7.174 1.00 97.06 191 PHE A CA 1
ATOM 1572 C C . PHE A 1 191 ? -14.138 9.795 8.536 1.00 97.06 191 PHE A C 1
ATOM 1574 O O . PHE A 1 191 ? -13.432 10.008 9.516 1.00 97.06 191 PHE A O 1
ATOM 1581 N N . GLU A 1 192 ? -15.247 9.067 8.606 1.00 96.88 192 GLU A N 1
ATOM 1582 C CA . GLU A 1 192 ? -15.701 8.437 9.842 1.00 96.88 192 GLU A CA 1
ATOM 1583 C C . GLU A 1 192 ? -14.696 7.383 10.328 1.00 96.88 192 GLU A C 1
ATOM 1585 O O . GLU A 1 192 ? -14.263 7.431 11.478 1.00 96.88 192 GLU A O 1
ATOM 1590 N N . ILE A 1 193 ? -14.232 6.502 9.435 1.00 96.88 193 ILE A N 1
ATOM 1591 C CA . ILE A 1 193 ? -13.182 5.514 9.732 1.00 96.88 193 ILE A CA 1
ATOM 1592 C C . ILE A 1 193 ? -11.895 6.212 10.186 1.00 96.88 193 ILE A C 1
ATOM 1594 O O . ILE A 1 193 ? -11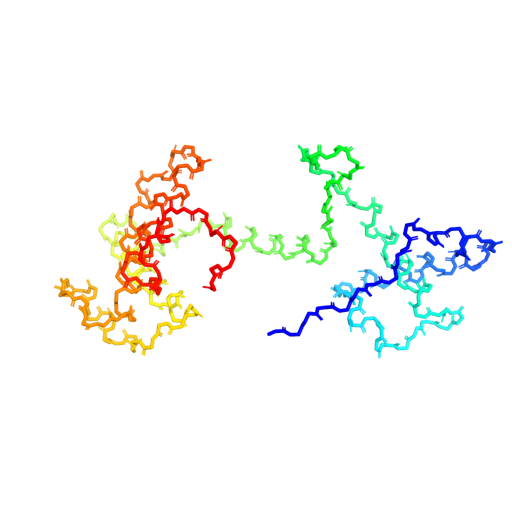.320 5.838 11.208 1.00 96.88 193 ILE A O 1
ATOM 1598 N N . HIS A 1 194 ? -11.448 7.236 9.451 1.00 96.69 194 HIS A N 1
ATOM 1599 C CA . HIS A 1 194 ? -10.254 8.003 9.803 1.00 96.69 194 HIS A CA 1
ATOM 1600 C C . HIS A 1 194 ? -10.401 8.641 11.183 1.00 96.69 194 HIS A C 1
ATOM 1602 O O . HIS A 1 194 ? -9.509 8.493 12.012 1.00 96.69 194 HIS A O 1
ATOM 1608 N N . GLY A 1 195 ? -11.536 9.292 11.453 1.00 96.62 195 GLY A N 1
ATOM 1609 C CA . GLY A 1 195 ? -11.869 9.853 12.757 1.00 96.62 195 GLY A CA 1
ATOM 1610 C C . GLY A 1 195 ? -11.726 8.807 13.851 1.00 96.62 195 GLY A C 1
ATOM 1611 O O . GLY A 1 195 ? -10.912 8.986 14.745 1.00 96.62 195 GLY A O 1
ATOM 1612 N N . MET A 1 196 ? -12.407 7.665 13.728 1.00 97.19 196 MET A N 1
ATOM 1613 C CA . MET A 1 196 ? -12.357 6.598 14.734 1.00 97.19 196 MET A CA 1
ATOM 1614 C C . MET A 1 196 ? -10.943 6.069 15.007 1.00 97.19 196 MET A C 1
ATOM 1616 O O . MET A 1 196 ? -10.596 5.849 16.167 1.00 97.19 196 MET A O 1
ATOM 1620 N N . ILE A 1 197 ? -10.121 5.882 13.969 1.00 95.81 197 ILE A N 1
ATOM 1621 C CA . ILE A 1 197 ? -8.735 5.406 14.122 1.00 95.81 197 ILE A CA 1
ATOM 1622 C C . ILE A 1 197 ? -7.861 6.458 14.817 1.00 95.81 197 ILE A C 1
ATOM 1624 O O . ILE A 1 197 ? -6.945 6.102 15.561 1.00 95.81 197 ILE A O 1
ATOM 1628 N N . THR A 1 198 ? -8.152 7.742 14.608 1.00 95.12 198 THR A N 1
ATOM 1629 C CA . THR A 1 198 ? -7.265 8.849 14.985 1.00 95.12 198 THR A CA 1
ATOM 1630 C C . THR A 1 198 ? -7.621 9.554 16.297 1.00 95.12 198 THR A C 1
ATOM 1632 O O . THR A 1 198 ? -6.842 10.401 16.741 1.00 95.12 198 THR A O 1
ATOM 1635 N N . ILE A 1 199 ? -8.726 9.167 16.956 1.00 95.19 199 ILE A N 1
ATOM 1636 C CA . ILE A 1 199 ? -9.190 9.741 18.235 1.00 95.19 199 ILE A CA 1
ATOM 1637 C C . ILE A 1 199 ? -8.044 9.835 19.244 1.00 95.19 199 ILE A C 1
ATOM 1639 O O . ILE A 1 199 ? -7.566 8.818 19.752 1.00 95.19 199 ILE A O 1
ATOM 1643 N N . LYS A 1 200 ? -7.653 11.062 19.600 1.00 94.25 200 LYS A N 1
ATOM 1644 C CA . LYS A 1 200 ? -6.611 11.380 20.594 1.00 94.25 200 LYS A CA 1
ATOM 1645 C C . LYS A 1 200 ? -5.235 10.789 20.268 1.00 94.25 200 LYS A C 1
ATOM 1647 O O . LYS A 1 200 ? -4.429 10.572 21.175 1.00 94.25 200 LYS A O 1
ATOM 1652 N N . THR A 1 201 ? -4.954 10.517 18.996 1.00 93.94 201 THR A N 1
ATOM 1653 C CA . THR A 1 201 ? -3.656 9.982 18.552 1.00 93.94 201 THR A CA 1
ATOM 1654 C C . THR A 1 201 ? -2.948 10.872 17.540 1.00 93.94 201 THR A C 1
ATOM 1656 O O . THR A 1 201 ? -1.791 10.606 17.220 1.00 93.94 201 THR A O 1
ATOM 1659 N N . LEU A 1 202 ? -3.591 11.931 17.053 1.00 91.12 202 LEU A N 1
ATOM 1660 C CA . LEU A 1 202 ? -2.920 12.967 16.268 1.00 91.12 202 LEU A CA 1
ATOM 1661 C C . LEU A 1 202 ? -2.292 14.009 17.190 1.00 91.12 202 LEU A C 1
ATOM 1663 O O . LEU A 1 202 ? -2.764 14.225 18.307 1.00 91.12 202 LEU A O 1
ATOM 1667 N N . ASP A 1 203 ? -1.222 14.643 16.719 1.00 85.88 203 ASP A N 1
ATOM 1668 C CA . ASP A 1 203 ? -0.606 15.760 17.440 1.00 85.88 203 ASP A CA 1
ATOM 1669 C C . ASP A 1 203 ? -1.498 17.012 17.359 1.00 85.88 203 ASP A C 1
ATOM 1671 O O . ASP A 1 203 ? -1.663 17.729 18.346 1.00 85.88 203 ASP A O 1
ATOM 1675 N N . GLU A 1 204 ? -2.162 17.209 16.217 1.00 85.00 204 GLU A N 1
ATOM 1676 C CA . GLU A 1 204 ? -3.223 18.197 16.025 1.00 85.00 204 GLU A CA 1
ATOM 1677 C C . GLU A 1 204 ? -4.592 17.515 16.115 1.00 85.00 204 GLU A C 1
ATOM 1679 O O . GLU A 1 204 ? -5.026 16.804 15.206 1.00 85.00 204 GLU A O 1
ATOM 1684 N N . SER A 1 205 ? -5.295 17.724 17.228 1.00 77.88 205 SER A N 1
ATOM 1685 C CA . SER A 1 205 ? -6.575 17.054 17.494 1.00 77.88 205 SER A CA 1
ATOM 1686 C C . SER A 1 205 ? -7.706 17.462 16.545 1.00 77.88 205 SER A C 1
ATOM 1688 O O . SER A 1 205 ? -8.677 16.725 16.403 1.00 77.88 205 SER A O 1
ATOM 1690 N N . ASP A 1 206 ? -7.599 18.605 15.862 1.00 85.94 206 ASP A N 1
ATOM 1691 C CA . ASP A 1 206 ? -8.588 19.024 14.864 1.00 85.94 206 ASP A CA 1
ATOM 1692 C C . ASP A 1 206 ? -8.416 18.303 13.510 1.00 85.94 206 ASP A C 1
ATOM 1694 O O . ASP A 1 206 ? -9.235 18.502 12.611 1.00 85.94 206 ASP A O 1
ATOM 1698 N N . GLY A 1 207 ? -7.362 17.489 13.354 1.00 88.75 207 GLY A N 1
ATOM 1699 C CA . GLY A 1 207 ? -7.041 16.695 12.163 1.00 88.75 207 GLY A CA 1
ATOM 1700 C C . GLY A 1 207 ? -7.892 15.438 11.980 1.00 88.75 207 GLY A C 1
ATOM 1701 O O . GLY A 1 207 ? -7.917 14.853 10.894 1.00 88.75 207 GLY A O 1
ATOM 1702 N N . GLU A 1 208 ? -8.607 15.020 13.021 1.00 93.56 208 GLU A N 1
ATOM 1703 C CA . GLU A 1 208 ? -9.401 13.794 13.024 1.00 93.56 208 GLU A CA 1
ATOM 1704 C C . GLU A 1 208 ? -10.543 13.873 11.992 1.00 93.56 208 GLU A C 1
ATOM 1706 O O . GLU A 1 208 ? -11.250 14.872 11.869 1.00 93.56 208 GLU A O 1
ATOM 1711 N N . GLY A 1 209 ? -10.725 12.804 11.211 1.00 94.12 209 GLY A N 1
ATOM 1712 C CA . GLY A 1 209 ? -11.834 12.686 10.252 1.00 94.12 209 GLY A CA 1
ATOM 1713 C C . GLY A 1 209 ? -11.895 13.726 9.120 1.00 94.12 209 GLY A C 1
ATOM 1714 O O . GLY A 1 209 ? -12.974 13.989 8.591 1.00 94.12 209 GLY A O 1
ATOM 1715 N N . ARG A 1 210 ? -10.767 14.315 8.707 1.00 93.06 210 ARG A N 1
ATOM 1716 C CA . ARG A 1 210 ? -10.709 15.229 7.552 1.00 93.06 210 ARG A CA 1
ATOM 1717 C C . ARG A 1 210 ? -9.464 15.016 6.699 1.00 93.06 210 ARG A C 1
ATOM 1719 O O . ARG A 1 210 ? -8.550 14.288 7.066 1.00 93.06 210 ARG A O 1
ATOM 1726 N N . PHE A 1 211 ? -9.406 15.699 5.556 1.00 92.88 211 PHE A N 1
ATOM 1727 C CA . PHE A 1 211 ? -8.149 15.829 4.826 1.00 92.88 211 PHE A CA 1
ATOM 1728 C C . PHE A 1 211 ? -7.152 16.701 5.597 1.00 92.88 211 PHE A C 1
ATOM 1730 O O . PHE A 1 211 ? -7.534 17.684 6.243 1.00 92.88 211 PHE A O 1
ATOM 1737 N N . ARG A 1 212 ? -5.871 16.357 5.455 1.00 90.25 212 ARG A N 1
ATOM 1738 C CA . ARG A 1 212 ? -4.741 17.180 5.891 1.00 90.25 212 ARG A CA 1
ATOM 1739 C C . ARG A 1 212 ? -4.764 18.534 5.174 1.00 90.25 212 ARG A C 1
ATOM 1741 O O . ARG A 1 212 ? -5.028 18.579 3.968 1.00 90.25 212 ARG A O 1
ATOM 1748 N N . ARG A 1 213 ? -4.499 19.620 5.898 1.00 89.81 213 ARG A N 1
ATOM 1749 C CA . ARG A 1 213 ? -4.331 20.969 5.335 1.00 89.81 213 ARG A CA 1
ATOM 1750 C C . ARG A 1 213 ? -2.866 21.213 4.983 1.00 89.81 213 ARG A C 1
ATOM 1752 O O . ARG A 1 213 ? -1.963 20.521 5.451 1.00 89.81 213 ARG A O 1
ATOM 1759 N N . ASP A 1 214 ? -2.631 22.210 4.141 1.00 87.38 214 ASP A N 1
ATOM 1760 C CA . ASP A 1 214 ? -1.272 22.617 3.804 1.00 87.38 214 ASP A CA 1
ATOM 1761 C C . ASP A 1 214 ? -0.533 23.105 5.059 1.00 87.38 214 ASP A C 1
ATOM 1763 O O . ASP A 1 214 ? -1.025 23.968 5.782 1.00 87.38 214 ASP A O 1
ATOM 1767 N N . GLY A 1 215 ? 0.659 22.554 5.300 1.00 79.31 215 GLY A N 1
ATOM 1768 C CA . GLY A 1 215 ? 1.522 22.923 6.427 1.00 79.31 215 GLY A CA 1
ATOM 1769 C C . GLY A 1 215 ? 1.411 22.029 7.665 1.00 79.31 215 GLY A C 1
ATOM 1770 O O . GLY A 1 215 ? 2.284 22.119 8.522 1.00 79.31 215 GLY A O 1
ATOM 1771 N N . GLU A 1 216 ? 0.418 21.141 7.734 1.00 79.44 216 GLU A N 1
ATOM 1772 C CA . GLU A 1 216 ? 0.307 20.147 8.812 1.00 79.44 216 GLU A CA 1
ATOM 1773 C C . GLU A 1 216 ? 1.317 19.014 8.572 1.00 79.44 216 GLU A C 1
ATOM 1775 O O . GLU A 1 216 ? 1.455 18.524 7.441 1.00 79.44 216 GLU A O 1
ATOM 1780 N N . SER A 1 217 ? 2.058 18.628 9.613 1.00 60.47 217 SER A N 1
ATOM 1781 C CA . SER A 1 217 ? 3.091 17.582 9.560 1.00 60.47 217 SER A CA 1
ATOM 1782 C C . SER A 1 217 ? 2.514 16.184 9.709 1.00 60.47 217 SER A C 1
ATOM 1784 O O . SER A 1 217 ? 1.769 15.980 10.690 1.00 60.47 217 SER A O 1
#

Sequence (217 aa):
MKMPRKPPNIDSEQYKFFSDPEKFKLVREEGIKTEREGKYRHWDIVRHLSPPKGLTIEEWWAGIKMQRLLGCKEVPLRDKGRADLFFYNLPDMVMEQLHRIDQEAGGIVKVPDGIMNPHTRDQYIVRSLIEESITSSQIEGATTTHRIAKEMLKSGRPPRDKSEQMILNNFQTMQQVRKWKDQPLTKELVFEIHGMITIKTLDESDGEGRFRRDGES

Secondary structure (DSSP, 8-state):
-PPPPPPP-HHHHHHHHSS-HHHHHHHHHHHHHHHHTT----HHHHTTSPPPTT--HHHHHHHHHHHHHHTEEEEEEE-TTS--EEEEE--HHHHHHHHHHHHHHHS-----TT--SHHHHHHHHHHHHHHHHHHHHHHTT----HHHHHHHHHHTPPP-SHHHHHHHHHHHHHHHHHHHTTS---HHHHHHHHHHHHTTTSSSGGGTTSPPPTT--

Foldseek 3Di:
DDDDDDAPPCVVCVVVQPPDPVSVVVLQVLLVVVLVVLDDDDLSRLVPDDDPPPDDSNSNVSNVVVVQVVQKDWDPDADPVNPDTDIGGQRPNNVVVVVVCCVVPVVDPPPDVVPPDPVSVVVVVLVVLLVCLLVVLVVVPQPDDSVRLSCCSVVVDDAPDLSSQLSVLSSVLVVVVVVCVPPDDDLQVVLVSQQSNCCVNDPDNVPRSDDDDPPGD